Protein AF-A0A3E4TNH3-F1 (afdb_monomer_lite)

Structure (mmCIF, N/CA/C/O backbone):
data_AF-A0A3E4TNH3-F1
#
_entry.id   AF-A0A3E4TNH3-F1
#
loop_
_atom_site.group_PDB
_atom_site.id
_atom_site.type_symbol
_atom_site.label_atom_id
_atom_site.label_alt_id
_atom_site.label_comp_id
_atom_site.label_asym_id
_atom_site.label_entity_id
_atom_site.label_seq_id
_atom_site.pdbx_PDB_ins_code
_atom_site.Cartn_x
_atom_site.Cartn_y
_atom_site.Cartn_z
_atom_site.occupancy
_atom_site.B_iso_or_equiv
_atom_site.auth_seq_id
_atom_site.auth_comp_id
_atom_site.auth_asym_id
_atom_site.auth_atom_id
_atom_site.pdbx_PDB_model_num
ATOM 1 N N . MET A 1 1 ? -1.317 -8.322 -7.305 1.00 93.12 1 MET A N 1
ATOM 2 C CA . MET A 1 1 ? -1.308 -7.417 -8.473 1.00 93.12 1 MET A CA 1
ATOM 3 C C . MET A 1 1 ? -0.970 -8.159 -9.755 1.00 93.12 1 MET A C 1
ATOM 5 O O . MET A 1 1 ? -1.892 -8.467 -10.490 1.00 93.12 1 MET A O 1
ATOM 9 N N . PHE A 1 2 ? 0.299 -8.495 -10.017 1.00 96.00 2 PHE A N 1
ATOM 10 C CA . PHE A 1 2 ? 0.714 -9.075 -11.306 1.00 96.00 2 PHE A CA 1
ATOM 11 C C . PHE A 1 2 ? 0.031 -10.403 -11.656 1.00 96.00 2 PHE A C 1
ATOM 13 O O . PHE A 1 2 ? -0.391 -10.582 -12.788 1.00 96.00 2 PHE A O 1
ATOM 20 N N . ASP A 1 3 ? -0.136 -11.308 -10.687 1.00 95.00 3 ASP A N 1
ATOM 21 C CA . ASP A 1 3 ? -0.789 -12.609 -10.904 1.00 95.00 3 ASP A CA 1
ATOM 22 C C . ASP A 1 3 ? -2.172 -12.492 -11.578 1.00 95.00 3 ASP A C 1
ATOM 24 O O . ASP A 1 3 ? -2.514 -13.299 -12.437 1.00 95.00 3 ASP A O 1
ATOM 28 N N . ALA A 1 4 ? -2.939 -11.446 -11.247 1.00 96.44 4 ALA A N 1
ATOM 29 C CA . ALA A 1 4 ? -4.262 -11.196 -11.819 1.00 96.44 4 ALA A CA 1
ATOM 30 C C . ALA A 1 4 ? -4.231 -10.822 -13.313 1.00 96.44 4 ALA A C 1
ATOM 32 O O . ALA A 1 4 ? -5.258 -10.894 -13.977 1.00 96.44 4 ALA A O 1
ATOM 33 N N . VAL A 1 5 ? -3.071 -10.401 -13.820 1.00 97.06 5 VAL A N 1
ATOM 34 C CA . VAL A 1 5 ? -2.875 -9.861 -15.173 1.00 97.06 5 VAL A CA 1
ATOM 35 C C . VAL A 1 5 ? -1.682 -10.505 -15.882 1.00 97.06 5 VAL A C 1
ATOM 37 O O . VAL A 1 5 ? -1.156 -9.954 -16.844 1.00 97.06 5 VAL A O 1
ATOM 40 N N . LYS A 1 6 ? -1.240 -11.681 -15.422 1.00 96.06 6 LYS A N 1
ATOM 41 C CA . LYS A 1 6 ? -0.053 -12.378 -15.943 1.00 96.06 6 LYS A CA 1
ATOM 42 C C . LYS A 1 6 ? -0.129 -12.664 -17.448 1.00 96.06 6 LYS A C 1
ATOM 44 O O . LYS A 1 6 ? 0.893 -12.623 -18.132 1.00 96.06 6 LYS A O 1
ATOM 49 N N . ASP A 1 7 ? -1.338 -12.873 -17.970 1.00 97.06 7 ASP A N 1
ATOM 50 C CA . ASP A 1 7 ? -1.583 -13.122 -19.396 1.00 97.06 7 ASP A CA 1
ATOM 51 C C . ASP A 1 7 ? -1.337 -11.864 -20.253 1.00 97.06 7 ASP A C 1
ATOM 53 O O . ASP A 1 7 ? -1.090 -11.959 -21.451 1.00 97.06 7 ASP A O 1
ATOM 57 N N . HIS A 1 8 ? -1.284 -10.688 -19.619 1.00 97.44 8 HIS A N 1
ATOM 58 C CA . HIS A 1 8 ? -0.916 -9.410 -20.226 1.00 97.44 8 HIS A CA 1
ATOM 59 C C . HIS A 1 8 ? 0.543 -9.013 -19.935 1.00 97.44 8 HIS A C 1
ATOM 61 O O . HIS A 1 8 ? 0.904 -7.841 -20.049 1.00 97.44 8 HIS A O 1
ATOM 67 N N . SER A 1 9 ? 1.405 -9.967 -19.562 1.00 97.25 9 SER A N 1
ATOM 68 C CA . SER A 1 9 ? 2.805 -9.721 -19.168 1.00 97.25 9 SER A CA 1
ATOM 69 C C . SER A 1 9 ? 3.583 -8.828 -20.139 1.00 97.25 9 SER A C 1
ATOM 71 O O . SER A 1 9 ? 4.299 -7.937 -19.692 1.00 97.25 9 SER A O 1
ATOM 73 N N . ARG A 1 10 ? 3.401 -8.998 -21.457 1.00 97.81 10 ARG A N 1
ATOM 74 C CA . ARG A 1 10 ? 4.037 -8.142 -22.473 1.00 97.81 10 ARG A CA 1
ATOM 75 C C . ARG A 1 10 ? 3.631 -6.675 -22.327 1.00 97.81 10 ARG A C 1
ATOM 77 O O . ARG A 1 10 ? 4.505 -5.817 -22.313 1.00 97.81 10 ARG A O 1
ATOM 84 N N . HIS A 1 11 ? 2.340 -6.400 -22.170 1.00 98.38 11 HIS A N 1
ATOM 85 C CA . HIS A 1 11 ? 1.862 -5.029 -22.034 1.00 98.38 11 HIS A CA 1
ATOM 86 C C . HIS A 1 11 ? 2.260 -4.425 -20.683 1.00 98.38 11 HIS A C 1
ATOM 88 O O . HIS A 1 11 ? 2.688 -3.278 -20.609 1.00 98.38 11 HIS A O 1
ATOM 94 N N . VAL A 1 12 ? 2.224 -5.223 -19.607 1.00 98.38 12 VAL A N 1
ATOM 95 C CA . VAL A 1 12 ? 2.781 -4.798 -18.314 1.00 98.38 12 VAL A CA 1
ATOM 96 C C . VAL A 1 12 ? 4.252 -4.415 -18.472 1.00 98.38 12 VAL A C 1
ATOM 98 O O . VAL A 1 12 ? 4.654 -3.366 -17.983 1.00 98.38 12 VAL A O 1
ATOM 101 N N . ARG A 1 13 ? 5.051 -5.209 -19.192 1.00 97.94 13 ARG A N 1
ATOM 102 C CA . ARG A 1 13 ? 6.454 -4.879 -19.451 1.00 97.94 13 ARG A CA 1
ATOM 103 C C . ARG A 1 13 ? 6.589 -3.542 -20.168 1.00 97.94 13 ARG A C 1
ATOM 105 O O . ARG A 1 13 ? 7.362 -2.715 -19.705 1.00 97.94 13 ARG A O 1
ATOM 112 N N . GLU A 1 14 ? 5.838 -3.323 -21.245 1.00 98.31 14 GLU A N 1
ATOM 113 C CA . GLU A 1 14 ? 5.861 -2.073 -22.021 1.00 98.31 14 GLU A CA 1
ATOM 114 C C . GLU A 1 14 ? 5.612 -0.840 -21.143 1.00 98.31 14 GLU A C 1
ATOM 116 O O . GLU A 1 14 ? 6.346 0.138 -21.257 1.00 98.31 14 GLU A O 1
ATOM 121 N N . ILE A 1 15 ? 4.652 -0.915 -20.212 1.00 98.56 15 ILE A N 1
ATOM 122 C CA . ILE A 1 15 ? 4.335 0.180 -19.279 1.00 98.56 15 ILE A CA 1
ATOM 123 C C . ILE A 1 15 ? 5.537 0.562 -18.401 1.00 98.56 15 ILE A C 1
ATOM 125 O O . ILE A 1 15 ? 5.713 1.735 -18.080 1.00 98.56 15 ILE A O 1
ATOM 129 N N . PHE A 1 16 ? 6.348 -0.414 -17.984 1.00 98.44 16 PHE A N 1
ATOM 130 C CA . PHE A 1 16 ? 7.474 -0.191 -17.071 1.00 98.44 16 PHE A CA 1
ATOM 131 C C . PHE A 1 16 ? 8.837 -0.098 -17.768 1.00 98.44 16 PHE A C 1
ATOM 133 O O . PHE A 1 16 ? 9.798 0.333 -17.129 1.00 98.44 16 PHE A O 1
ATOM 140 N N . GLU A 1 17 ? 8.955 -0.512 -19.034 1.00 97.19 17 GLU A N 1
ATOM 141 C CA . GLU A 1 17 ? 10.246 -0.712 -19.703 1.00 97.19 17 GLU A CA 1
ATOM 142 C C . GLU A 1 17 ? 11.059 0.583 -19.730 1.00 97.19 17 GLU A C 1
ATOM 144 O O . GLU A 1 17 ? 12.187 0.580 -19.251 1.00 97.19 17 GLU A O 1
ATOM 149 N N . GLU A 1 18 ? 10.473 1.695 -20.185 1.00 95.56 18 GLU A N 1
ATOM 150 C CA . GLU A 1 18 ? 11.159 2.993 -20.275 1.00 95.56 18 GLU A CA 1
ATOM 151 C C . GLU A 1 18 ? 11.735 3.439 -18.921 1.00 95.56 18 GLU A C 1
ATOM 153 O O . GLU A 1 18 ? 12.898 3.844 -18.819 1.00 95.56 18 GLU A O 1
ATOM 158 N N . ALA A 1 19 ? 10.939 3.329 -17.854 1.00 96.00 19 ALA A N 1
ATOM 159 C CA . ALA A 1 19 ? 11.357 3.747 -16.524 1.00 96.00 19 ALA A CA 1
ATOM 160 C C . ALA A 1 19 ? 12.431 2.808 -15.955 1.00 96.00 19 ALA A C 1
ATOM 162 O O . ALA A 1 19 ? 13.489 3.268 -15.520 1.00 96.00 19 ALA A O 1
ATOM 163 N N . CYS A 1 20 ? 12.179 1.498 -15.972 1.00 97.00 20 CYS A N 1
ATOM 164 C CA . CYS A 1 20 ? 13.001 0.506 -15.284 1.00 97.00 20 CYS A CA 1
ATOM 165 C C . CYS A 1 20 ? 14.276 0.123 -16.043 1.00 97.00 20 CYS A C 1
ATOM 167 O O . CYS A 1 20 ? 15.306 -0.072 -15.402 1.00 97.00 20 CYS A O 1
ATOM 169 N N . SER A 1 21 ? 14.252 0.032 -17.378 1.00 95.81 21 SER A N 1
ATOM 170 C CA . SER A 1 21 ? 15.448 -0.317 -18.161 1.00 95.81 21 SER A CA 1
ATOM 171 C C . SER A 1 21 ? 16.484 0.807 -18.180 1.00 95.81 21 SER A C 1
ATOM 173 O O . SER A 1 21 ? 17.654 0.565 -18.467 1.00 95.81 21 SER A O 1
ATOM 175 N N . SER A 1 22 ? 16.057 2.038 -17.887 1.00 94.62 22 SER A N 1
ATOM 176 C CA . SER A 1 22 ? 16.940 3.201 -17.810 1.00 94.62 22 SER A CA 1
ATOM 177 C C . SER A 1 22 ? 17.725 3.299 -16.495 1.00 94.62 22 SER A C 1
ATOM 179 O O . SER A 1 22 ? 18.597 4.160 -16.402 1.00 94.62 22 SER A O 1
ATOM 181 N N . ILE A 1 23 ? 17.430 2.441 -15.508 1.00 96.25 23 ILE A N 1
ATOM 182 C CA . ILE A 1 23 ? 18.157 2.344 -14.235 1.00 96.25 23 ILE A CA 1
ATOM 183 C C . ILE A 1 23 ? 19.263 1.295 -14.378 1.00 96.25 23 ILE A C 1
ATOM 185 O O . ILE A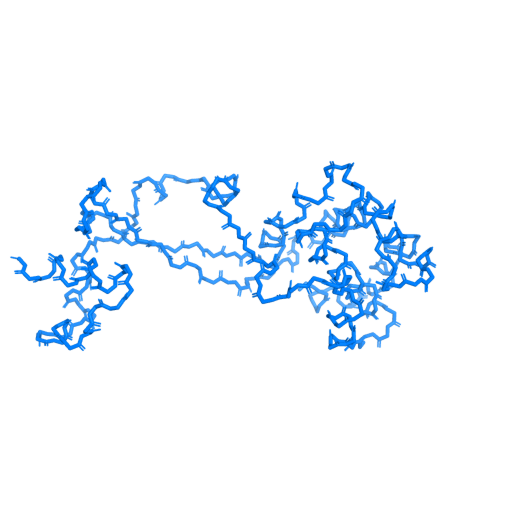 1 23 ? 18.982 0.106 -14.541 1.00 96.25 23 ILE A O 1
ATOM 189 N N . GLN A 1 24 ? 20.517 1.732 -14.294 1.00 93.81 24 GLN A N 1
ATOM 190 C CA . GLN A 1 24 ? 21.697 0.872 -14.348 1.00 93.81 24 GLN A CA 1
ATOM 191 C C . GLN A 1 24 ? 21.964 0.209 -12.994 1.00 93.81 24 GLN A C 1
ATOM 193 O O . GLN A 1 24 ? 22.201 -0.999 -12.937 1.00 93.81 24 GLN A O 1
ATOM 198 N N . MET A 1 25 ? 21.905 0.978 -11.901 1.00 94.44 25 MET A N 1
ATOM 199 C CA . MET A 1 25 ? 22.229 0.512 -10.552 1.00 94.44 25 MET A CA 1
ATOM 200 C C . MET A 1 25 ? 21.074 0.780 -9.586 1.00 94.44 25 MET A C 1
ATOM 202 O O . MET A 1 25 ? 20.865 1.884 -9.091 1.00 94.44 25 MET A O 1
ATOM 206 N N . TRP A 1 26 ? 20.316 -0.268 -9.265 1.00 95.12 26 TRP A N 1
ATOM 207 C CA . TRP A 1 26 ? 19.170 -0.169 -8.353 1.00 95.12 26 TRP A CA 1
ATOM 208 C C . TRP A 1 26 ? 19.546 0.093 -6.885 1.00 95.12 26 TRP A C 1
ATOM 210 O O . TRP A 1 26 ? 18.663 0.383 -6.081 1.00 95.12 26 TRP A O 1
ATOM 220 N N . ASP A 1 27 ? 20.822 -0.018 -6.522 1.00 94.62 27 ASP A N 1
ATOM 221 C CA . ASP A 1 27 ? 21.376 0.337 -5.211 1.00 94.62 27 ASP A CA 1
ATOM 222 C C . ASP A 1 27 ? 21.948 1.769 -5.155 1.00 94.62 27 ASP A C 1
ATOM 224 O O . ASP A 1 27 ? 22.353 2.232 -4.086 1.00 94.62 27 ASP A O 1
ATOM 228 N N . ASN A 1 28 ? 21.908 2.513 -6.266 1.00 94.88 28 ASN A N 1
ATOM 229 C CA . ASN A 1 28 ? 22.294 3.918 -6.323 1.00 94.88 28 ASN A CA 1
ATOM 230 C C . ASN A 1 28 ? 21.118 4.835 -5.925 1.00 94.88 28 ASN A C 1
ATOM 232 O O . ASN A 1 28 ? 20.165 5.018 -6.682 1.00 94.88 28 ASN A O 1
ATOM 236 N N . ASP A 1 29 ? 21.203 5.434 -4.728 1.00 94.12 29 ASP A N 1
ATOM 237 C CA . ASP A 1 29 ? 20.178 6.333 -4.156 1.00 94.12 29 ASP A CA 1
ATOM 238 C C . ASP A 1 29 ? 19.858 7.501 -5.102 1.00 94.12 29 ASP A C 1
ATOM 240 O O . ASP A 1 29 ? 18.693 7.771 -5.397 1.00 94.12 29 ASP A O 1
ATOM 244 N N . TYR A 1 30 ? 20.892 8.150 -5.644 1.00 93.25 30 TYR A N 1
ATOM 245 C CA . TYR A 1 30 ? 20.739 9.301 -6.530 1.00 93.25 30 TYR A CA 1
ATOM 246 C C . TYR A 1 30 ? 20.019 8.917 -7.825 1.00 93.25 30 TYR A C 1
ATOM 248 O O . TYR A 1 30 ? 19.046 9.570 -8.206 1.00 93.25 30 TYR A O 1
ATOM 256 N N . GLU A 1 31 ? 20.457 7.838 -8.479 1.00 94.56 31 GLU A N 1
ATOM 257 C CA . GLU A 1 31 ? 19.870 7.376 -9.740 1.00 94.56 31 GLU A CA 1
ATOM 258 C C . GLU A 1 31 ? 18.387 7.028 -9.571 1.00 94.56 31 GLU A C 1
ATOM 260 O O . GLU A 1 31 ? 17.537 7.548 -10.297 1.00 94.56 31 GLU A O 1
ATOM 265 N N . VAL A 1 32 ? 18.058 6.202 -8.572 1.00 95.12 32 VAL A N 1
ATOM 266 C CA . VAL A 1 32 ? 16.673 5.778 -8.328 1.00 95.12 32 VAL A CA 1
ATOM 267 C C . VAL A 1 32 ? 15.801 6.965 -7.912 1.00 95.12 32 VAL A C 1
ATOM 269 O O . VAL A 1 32 ? 14.670 7.078 -8.388 1.00 95.12 32 VAL A O 1
ATOM 272 N N . THR A 1 33 ? 16.327 7.896 -7.106 1.00 94.81 33 THR A N 1
ATOM 273 C CA . THR A 1 33 ? 15.627 9.136 -6.725 1.00 94.81 33 THR A CA 1
ATOM 274 C C . THR A 1 33 ? 15.206 9.951 -7.947 1.00 94.81 33 THR A C 1
ATOM 276 O O . THR A 1 33 ? 14.033 10.306 -8.064 1.00 94.81 33 THR A O 1
ATOM 279 N N . HIS A 1 34 ? 16.106 10.175 -8.907 1.00 93.12 34 HIS A N 1
ATOM 280 C CA . HIS A 1 34 ? 15.809 10.967 -10.109 1.00 93.12 34 HIS A CA 1
ATOM 281 C C . HIS A 1 34 ? 14.855 10.257 -11.082 1.00 93.12 34 HIS A C 1
ATOM 283 O O . HIS A 1 34 ? 14.244 10.896 -11.938 1.00 93.12 34 HIS A O 1
ATOM 289 N N . LYS A 1 35 ? 14.683 8.939 -10.943 1.00 95.12 35 LYS A N 1
ATOM 290 C CA . LYS A 1 35 ? 13.752 8.134 -11.747 1.00 95.12 35 LYS A CA 1
ATOM 291 C C . LYS A 1 35 ? 12.375 7.976 -11.108 1.00 95.12 35 LYS A C 1
ATOM 293 O O . LYS A 1 35 ? 11.455 7.499 -11.772 1.00 95.12 35 LYS A O 1
ATOM 298 N N . MET A 1 36 ? 12.190 8.423 -9.865 1.00 95.69 36 MET A N 1
ATOM 299 C CA . MET A 1 36 ? 10.918 8.305 -9.148 1.00 95.69 36 MET A CA 1
ATOM 300 C C . MET A 1 36 ? 9.701 8.850 -9.899 1.00 95.69 36 MET A C 1
AT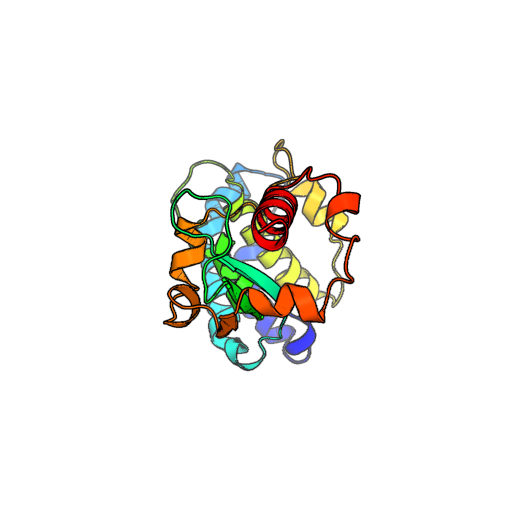OM 302 O O . MET A 1 36 ? 8.691 8.145 -9.909 1.00 95.69 36 MET A O 1
ATOM 306 N N . PRO A 1 37 ? 9.750 10.020 -10.570 1.00 94.88 37 PRO A N 1
ATOM 307 C CA . PRO A 1 37 ? 8.601 10.497 -11.338 1.00 94.88 37 PRO A CA 1
ATOM 308 C C . PRO A 1 37 ? 8.162 9.504 -12.427 1.00 94.88 37 PRO A C 1
ATOM 310 O O . PRO A 1 37 ? 6.972 9.221 -12.561 1.00 94.88 37 PRO A O 1
ATOM 313 N N . LEU A 1 38 ? 9.115 8.904 -13.153 1.00 95.81 38 LEU A N 1
ATOM 314 C CA . LEU A 1 38 ? 8.829 7.901 -14.187 1.00 95.81 38 LEU A CA 1
ATOM 315 C C . LEU A 1 38 ? 8.288 6.601 -13.580 1.00 95.81 38 LEU A C 1
ATOM 317 O O . LEU A 1 38 ? 7.319 6.043 -14.094 1.00 95.81 38 LEU A O 1
ATOM 321 N N . LEU A 1 39 ? 8.859 6.142 -12.461 1.00 97.50 39 LEU A N 1
ATOM 322 C CA . LEU A 1 39 ? 8.383 4.948 -11.752 1.00 97.50 39 LEU A CA 1
ATOM 323 C C . LEU A 1 39 ? 6.947 5.137 -11.237 1.00 97.50 39 LEU A C 1
ATOM 325 O O . LEU A 1 39 ? 6.095 4.275 -11.455 1.00 97.50 39 LEU A O 1
ATOM 329 N N . CYS A 1 40 ? 6.649 6.281 -10.614 1.00 97.06 40 CYS A N 1
ATOM 330 C CA . CYS A 1 40 ? 5.301 6.642 -10.171 1.00 97.06 40 CYS A CA 1
ATOM 331 C C . CYS A 1 40 ? 4.316 6.682 -11.345 1.00 97.06 40 CYS A C 1
ATOM 333 O O . CYS A 1 40 ? 3.226 6.118 -11.249 1.00 97.06 40 CYS A O 1
ATOM 335 N N . ASN A 1 41 ? 4.698 7.306 -12.462 1.00 97.19 41 ASN A N 1
ATOM 336 C CA . ASN A 1 41 ? 3.862 7.375 -13.660 1.00 97.19 41 ASN A CA 1
ATOM 337 C C . ASN A 1 41 ? 3.594 5.993 -14.262 1.00 97.19 41 ASN A C 1
ATOM 339 O O . ASN A 1 41 ? 2.453 5.708 -14.620 1.00 97.19 41 ASN A O 1
ATOM 343 N N . SER A 1 42 ? 4.600 5.116 -14.285 1.00 98.25 42 SER A N 1
ATOM 344 C CA . SER A 1 42 ? 4.456 3.733 -14.758 1.00 98.25 42 SER A CA 1
ATOM 345 C C . SER A 1 42 ? 3.472 2.951 -13.884 1.00 98.25 42 SER A C 1
ATOM 347 O O . SER A 1 42 ? 2.558 2.305 -14.393 1.00 98.25 42 SER A O 1
ATOM 349 N N . ILE A 1 43 ? 3.574 3.076 -12.552 1.00 98.25 43 ILE A N 1
ATOM 350 C CA . ILE A 1 43 ? 2.614 2.446 -11.632 1.00 98.25 43 ILE A CA 1
ATOM 351 C C . ILE A 1 43 ? 1.210 3.039 -11.812 1.00 98.25 43 ILE A C 1
ATOM 353 O O . ILE A 1 43 ? 0.236 2.291 -11.816 1.00 98.25 43 ILE A O 1
ATOM 357 N N . ASN A 1 44 ? 1.080 4.358 -11.984 1.00 98.06 44 ASN A N 1
ATOM 358 C CA . ASN A 1 44 ? -0.211 5.006 -12.225 1.00 98.06 44 ASN A CA 1
ATOM 359 C C . ASN A 1 44 ? -0.863 4.507 -13.522 1.00 98.06 44 ASN A C 1
ATOM 361 O O . ASN A 1 44 ? -2.065 4.246 -13.529 1.00 98.06 44 ASN A O 1
ATOM 365 N N . ALA A 1 45 ? -0.085 4.362 -14.597 1.00 98.44 45 ALA A N 1
ATOM 366 C CA . ALA A 1 45 ? -0.550 3.821 -15.870 1.00 98.44 45 ALA A CA 1
ATOM 367 C C . ALA A 1 45 ? -0.989 2.359 -15.717 1.00 98.44 45 ALA A C 1
ATOM 369 O O . ALA A 1 45 ? -2.123 2.031 -16.050 1.00 98.44 45 ALA A O 1
ATOM 370 N N . PHE A 1 46 ? -0.153 1.518 -15.098 1.00 98.62 46 PHE A N 1
ATOM 371 C CA . PHE A 1 46 ? -0.486 0.127 -14.787 1.00 98.62 46 PHE A CA 1
ATOM 372 C C . PHE A 1 46 ? -1.777 0.010 -13.965 1.00 98.62 46 PHE A C 1
ATOM 374 O O . PHE A 1 46 ? -2.669 -0.765 -14.303 1.00 98.62 46 PHE A O 1
ATOM 381 N N . GLN A 1 47 ? -1.908 0.797 -12.894 1.00 97.94 47 GLN A N 1
ATOM 382 C CA . GLN A 1 47 ? -3.094 0.753 -12.045 1.00 97.94 47 GLN A CA 1
ATOM 383 C C . GLN A 1 47 ? -4.340 1.246 -12.771 1.00 97.94 47 GLN A C 1
ATOM 385 O O . GLN A 1 47 ? -5.401 0.669 -12.570 1.00 97.94 47 GLN A O 1
ATOM 390 N N . ARG A 1 48 ? -4.228 2.279 -13.612 1.00 98.06 48 ARG A N 1
ATOM 391 C CA . ARG A 1 48 ? -5.347 2.790 -14.413 1.00 98.06 48 ARG A CA 1
ATOM 392 C C . ARG A 1 48 ? -5.810 1.780 -15.458 1.00 98.06 48 ARG A C 1
ATOM 394 O O . ARG A 1 48 ? -7.011 1.659 -15.654 1.00 98.06 48 ARG A O 1
ATOM 401 N N . GLU A 1 49 ? -4.882 1.065 -16.082 1.00 98.31 49 GLU A N 1
ATOM 402 C CA . GLU A 1 49 ? -5.192 0.044 -17.085 1.00 98.31 49 GLU A CA 1
ATOM 403 C C . GLU A 1 49 ? -5.899 -1.161 -16.449 1.00 98.31 49 GLU A C 1
ATOM 405 O O . GLU A 1 49 ? -6.929 -1.630 -16.923 1.00 98.31 49 GLU A O 1
ATOM 410 N N . TYR A 1 50 ? -5.393 -1.629 -15.305 1.00 98.06 50 TYR A N 1
ATOM 411 C CA . TYR A 1 50 ? -5.805 -2.909 -14.731 1.00 98.06 50 TYR A CA 1
ATOM 412 C C . TYR A 1 50 ? -6.624 -2.808 -13.437 1.00 98.06 50 TYR A C 1
ATOM 414 O O . TYR A 1 50 ? -6.789 -3.815 -12.749 1.00 98.06 50 TYR A O 1
ATOM 422 N N . TYR A 1 51 ? -7.178 -1.643 -13.076 1.00 96.44 51 TYR A N 1
ATOM 423 C CA . TYR A 1 51 ? -7.873 -1.463 -11.784 1.00 96.44 51 TYR A CA 1
ATOM 424 C C . TYR A 1 51 ? -9.033 -2.444 -11.554 1.00 96.44 51 TYR A C 1
ATOM 426 O O . TYR A 1 51 ? -9.338 -2.774 -10.409 1.00 96.44 51 TYR A O 1
ATOM 434 N N . GLN A 1 52 ? -9.676 -2.935 -12.617 1.00 97.50 52 GLN A N 1
ATOM 435 C CA . GLN A 1 52 ? -10.754 -3.927 -12.517 1.00 97.50 52 GLN A CA 1
ATOM 436 C C . GLN A 1 52 ? -10.259 -5.326 -12.105 1.00 97.50 52 GLN A C 1
ATOM 438 O O . GLN A 1 52 ? -11.058 -6.158 -11.692 1.00 97.50 52 GLN A O 1
ATOM 443 N N . HIS A 1 53 ? -8.947 -5.568 -12.152 1.00 97.69 53 HIS A N 1
ATOM 444 C CA . HIS A 1 53 ? -8.297 -6.821 -11.757 1.00 97.69 53 HIS A CA 1
ATOM 445 C C . HIS A 1 53 ? -7.726 -6.776 -10.331 1.00 97.69 53 HIS A C 1
ATOM 447 O O . HIS A 1 53 ? -7.024 -7.701 -9.913 1.00 97.69 53 HIS A O 1
ATOM 453 N N . GLN A 1 54 ? -7.981 -5.697 -9.583 1.00 96.44 54 GLN A N 1
ATOM 454 C CA . GLN A 1 54 ? -7.551 -5.585 -8.191 1.00 96.44 54 GLN A CA 1
ATOM 455 C C . GLN A 1 54 ? -8.135 -6.728 -7.345 1.00 96.44 54 GLN A C 1
ATOM 457 O O . GLN A 1 54 ? -9.282 -7.138 -7.531 1.00 96.44 54 GLN A O 1
ATOM 462 N N . LYS A 1 55 ? -7.353 -7.235 -6.391 1.00 96.94 55 LYS A N 1
ATOM 463 C CA . LYS A 1 55 ? -7.757 -8.338 -5.505 1.00 96.94 55 LYS A CA 1
ATOM 464 C C . LYS A 1 55 ? -7.736 -7.871 -4.046 1.00 96.94 55 LYS A C 1
ATOM 466 O O . LYS A 1 55 ? -6.871 -7.064 -3.697 1.00 96.94 55 LYS A O 1
ATOM 471 N N . PRO A 1 56 ? -8.635 -8.361 -3.173 1.00 96.94 56 PRO A N 1
ATOM 472 C CA . PRO A 1 56 ? -8.521 -8.136 -1.732 1.00 96.94 56 PRO A CA 1
ATOM 473 C C . PRO A 1 56 ? -7.144 -8.578 -1.217 1.00 96.94 56 PRO A C 1
ATOM 475 O O . PRO A 1 56 ? -6.665 -9.651 -1.581 1.00 96.94 56 PRO A O 1
ATOM 478 N N . LEU A 1 57 ? -6.508 -7.750 -0.386 1.00 96.62 57 LEU A N 1
ATOM 479 C CA . LEU A 1 57 ? -5.164 -7.990 0.149 1.00 96.62 57 LEU A CA 1
ATOM 480 C C . LEU A 1 57 ? -5.142 -8.012 1.677 1.00 96.62 57 LEU A C 1
ATOM 482 O O . LEU A 1 57 ? -4.547 -8.907 2.270 1.00 96.62 57 LEU A O 1
ATOM 486 N N . LEU A 1 58 ? -5.748 -7.007 2.311 1.00 95.69 58 LEU A N 1
ATOM 487 C CA . LEU A 1 58 ? -5.665 -6.817 3.755 1.00 95.69 58 LEU A CA 1
ATOM 488 C C . LEU A 1 58 ? -7.033 -6.478 4.333 1.00 95.69 58 LEU A C 1
ATOM 490 O O . LEU A 1 58 ? -7.692 -5.537 3.897 1.00 95.69 58 LEU A O 1
ATOM 494 N N . MET A 1 59 ? -7.404 -7.198 5.384 1.00 96.94 59 MET A N 1
ATOM 495 C CA . MET A 1 59 ? -8.496 -6.824 6.270 1.00 96.94 59 MET A CA 1
ATOM 496 C C . MET A 1 59 ? -7.922 -6.080 7.474 1.00 96.94 59 MET A C 1
ATOM 498 O O . MET A 1 59 ? -7.172 -6.646 8.265 1.00 96.94 59 MET A O 1
ATOM 502 N N . GLN A 1 60 ? -8.250 -4.799 7.596 1.00 94.81 60 GLN A N 1
ATOM 503 C CA . GLN A 1 60 ? -7.807 -3.948 8.690 1.00 94.81 60 GLN A CA 1
ATOM 504 C C . GLN A 1 60 ? -8.975 -3.678 9.632 1.00 94.81 60 GLN A C 1
ATOM 506 O O . GLN A 1 60 ? -9.893 -2.930 9.301 1.00 94.81 60 GLN A O 1
ATOM 511 N N . THR A 1 61 ? -8.927 -4.260 10.824 1.00 93.94 61 THR A N 1
ATOM 512 C CA . THR A 1 61 ? -9.900 -3.988 11.884 1.00 93.94 61 THR A CA 1
ATOM 513 C C . THR A 1 61 ? -9.692 -2.593 12.462 1.00 93.94 61 THR A C 1
ATOM 515 O O . THR A 1 61 ? -8.553 -2.179 12.700 1.00 93.94 61 THR A O 1
ATOM 518 N N . ILE A 1 62 ? -10.785 -1.891 12.743 1.00 93.62 62 ILE A N 1
ATOM 519 C CA . ILE A 1 62 ? -10.771 -0.609 13.443 1.00 93.62 62 ILE A CA 1
ATOM 520 C C . ILE A 1 62 ? -11.621 -0.696 14.708 1.00 93.62 62 ILE A C 1
ATOM 522 O O . ILE A 1 62 ? -12.649 -1.373 14.736 1.00 93.62 62 ILE A O 1
ATOM 526 N N . TRP A 1 63 ? -11.189 0.011 15.750 1.00 94.00 63 TRP A N 1
ATOM 527 C CA . TRP A 1 63 ? -11.970 0.202 16.965 1.00 94.00 63 TRP A CA 1
ATOM 528 C C . TRP A 1 63 ? -12.026 1.685 17.330 1.00 94.00 63 TRP A C 1
ATOM 530 O O . TRP A 1 63 ? -11.087 2.445 17.070 1.00 94.00 63 TRP A O 1
ATOM 540 N N . LYS A 1 64 ? -13.135 2.099 17.941 1.00 94.06 64 LYS A N 1
ATOM 541 C CA . LYS A 1 64 ? -13.384 3.476 18.363 1.00 94.06 64 LYS A CA 1
ATOM 542 C C . LYS A 1 64 ? -13.577 3.558 19.871 1.00 94.06 64 LYS A C 1
ATOM 544 O O . LYS A 1 64 ? -14.336 2.789 20.457 1.00 94.06 64 LYS A O 1
ATOM 549 N N . THR A 1 65 ? -12.932 4.546 20.481 1.00 94.56 65 THR A N 1
ATOM 550 C CA . THR A 1 65 ? -13.088 4.874 21.898 1.00 94.56 65 THR A CA 1
ATOM 551 C C . THR A 1 65 ? -13.946 6.123 22.114 1.00 94.56 65 THR A C 1
ATOM 553 O O . THR A 1 65 ? -14.217 6.901 21.191 1.00 94.56 65 THR A O 1
ATOM 556 N N . GLN A 1 66 ? -14.383 6.333 23.355 1.00 92.12 66 GLN A N 1
ATOM 557 C CA . GLN A 1 66 ? -15.121 7.522 23.781 1.00 92.12 66 GLN A CA 1
ATOM 558 C C . GLN A 1 66 ? -14.178 8.728 23.947 1.00 92.12 66 GLN A C 1
ATOM 560 O O . GLN A 1 66 ? -13.726 9.065 25.042 1.00 92.12 66 GLN A O 1
ATOM 565 N N . GLY A 1 67 ? -13.853 9.393 22.838 1.00 88.81 67 GLY A N 1
ATOM 566 C CA . GLY A 1 67 ? -12.941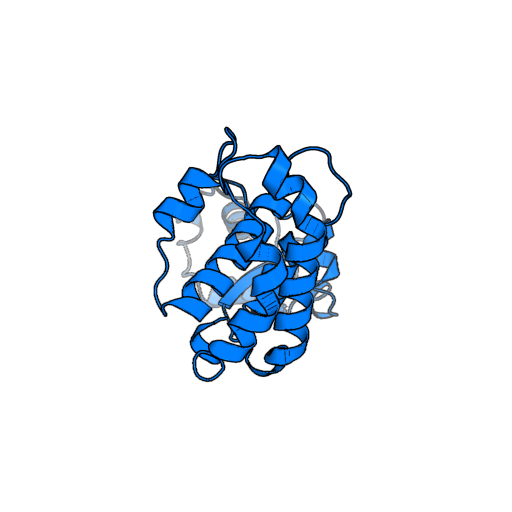 10.538 22.846 1.00 88.81 67 GLY A CA 1
ATOM 567 C C . GLY A 1 67 ? -11.550 10.138 23.347 1.00 88.81 67 GLY A C 1
ATOM 568 O O . GLY A 1 67 ? -10.901 9.283 22.752 1.00 88.81 67 GLY A O 1
ATOM 569 N N . LYS A 1 68 ? -11.088 10.757 24.441 1.00 88.19 68 LYS A N 1
ATOM 570 C CA . LYS A 1 68 ? -9.802 10.423 25.087 1.00 88.19 68 LYS A CA 1
ATOM 571 C C . LYS A 1 68 ? -9.908 9.294 26.124 1.00 88.19 68 LYS A C 1
ATOM 573 O O . LYS A 1 68 ? -8.879 8.864 26.636 1.00 88.19 68 LYS A O 1
ATOM 578 N N . SER A 1 69 ? -11.120 8.841 26.452 1.00 90.00 69 SER A N 1
ATOM 579 C CA . SER A 1 69 ? -11.334 7.713 27.363 1.00 90.00 69 SER A CA 1
ATOM 580 C C . SER A 1 69 ? -10.808 6.419 26.734 1.00 90.00 69 SER A C 1
ATOM 582 O O . SER A 1 69 ? -10.952 6.249 25.521 1.00 90.00 69 SER A O 1
ATOM 584 N N . PRO A 1 70 ? -10.245 5.483 27.519 1.00 89.06 70 PRO A N 1
ATOM 585 C CA . PRO A 1 70 ? -9.876 4.166 27.014 1.00 89.06 70 PRO A CA 1
ATOM 586 C C . PRO A 1 70 ? -11.094 3.276 26.717 1.00 89.06 70 PRO A C 1
ATOM 588 O O . PRO A 1 70 ? -10.918 2.222 26.118 1.00 89.06 70 PRO A O 1
ATOM 591 N N . MET A 1 71 ? -12.308 3.674 27.112 1.00 91.75 71 MET A N 1
ATOM 592 C CA . MET A 1 71 ? -13.531 2.887 26.917 1.00 91.75 71 MET A CA 1
ATOM 593 C C . MET A 1 71 ? -13.981 2.857 25.453 1.00 91.75 71 MET A C 1
ATOM 595 O O . MET A 1 71 ? -13.924 3.880 24.763 1.00 91.75 71 MET A O 1
ATOM 599 N N . LEU A 1 72 ? -14.498 1.712 25.000 1.00 94.88 72 LEU A N 1
ATOM 600 C CA . LEU A 1 72 ? -15.121 1.576 23.681 1.00 94.88 72 LEU A CA 1
ATOM 601 C C . LEU A 1 72 ? -16.369 2.462 23.561 1.00 94.88 72 LEU A C 1
ATOM 603 O O . LEU A 1 72 ? -17.169 2.581 24.495 1.00 94.88 72 LEU A O 1
ATOM 607 N N . ALA A 1 73 ? -16.537 3.069 22.385 1.00 95.25 73 ALA A N 1
ATOM 608 C CA . ALA A 1 73 ? -17.766 3.765 22.012 1.00 95.25 73 ALA A CA 1
ATOM 609 C C . ALA A 1 73 ? -18.939 2.778 21.865 1.00 95.25 73 ALA A C 1
ATOM 611 O O . ALA A 1 73 ? -18.720 1.584 21.701 1.00 95.25 73 ALA A O 1
ATOM 612 N N . ASP A 1 74 ? -20.186 3.256 21.888 1.00 95.06 74 ASP A N 1
ATOM 613 C CA . ASP A 1 74 ? -21.351 2.359 21.779 1.00 95.06 74 ASP A CA 1
ATOM 614 C C . ASP A 1 74 ? -21.334 1.567 20.474 1.00 95.06 74 ASP A C 1
ATOM 616 O O . ASP A 1 74 ? -21.564 0.364 20.483 1.00 95.06 74 ASP A O 1
ATOM 620 N N . GLN A 1 75 ? -20.988 2.250 19.382 1.00 96.50 75 GLN A N 1
ATOM 621 C CA . GLN A 1 75 ? -20.629 1.679 18.090 1.00 96.50 75 GLN A CA 1
ATOM 622 C C . GLN A 1 75 ? -19.109 1.736 17.948 1.00 96.50 75 GLN A C 1
ATOM 624 O O . GLN A 1 75 ? -18.530 2.815 17.771 1.00 96.50 75 GLN A O 1
ATOM 629 N N . ALA A 1 76 ? -18.470 0.583 18.111 1.00 95.75 76 ALA A N 1
ATOM 630 C CA . ALA A 1 76 ? -17.047 0.485 18.389 1.00 95.75 76 ALA A CA 1
ATOM 631 C C . ALA A 1 76 ? -16.250 -0.114 17.243 1.00 95.75 76 ALA A C 1
ATOM 633 O O . ALA A 1 76 ? -15.166 0.396 16.974 1.00 95.75 76 ALA A O 1
ATOM 634 N N . PHE A 1 77 ? -16.742 -1.172 16.598 1.00 96.38 77 PHE A N 1
ATOM 635 C CA . PHE A 1 77 ? -15.912 -1.981 15.709 1.00 96.38 77 PHE A CA 1
ATOM 636 C C . PHE A 1 77 ? -16.356 -1.909 14.262 1.00 96.38 77 PHE A C 1
ATOM 638 O O . PHE A 1 77 ? -17.545 -1.902 13.940 1.00 96.38 77 PHE A O 1
ATOM 645 N N . ASP A 1 78 ? -15.364 -1.877 13.387 1.00 96.50 78 ASP A N 1
ATOM 646 C CA . ASP A 1 78 ? -15.565 -2.007 11.958 1.00 96.50 78 ASP A CA 1
ATOM 647 C C . ASP A 1 78 ? -14.329 -2.634 11.304 1.00 96.50 78 ASP A C 1
ATOM 649 O O . ASP A 1 78 ? -13.326 -2.943 11.957 1.00 96.50 78 ASP A O 1
ATOM 653 N N . ILE A 1 79 ? -14.391 -2.798 9.991 1.00 95.81 79 ILE A N 1
ATOM 654 C CA . ILE A 1 79 ? -13.323 -3.332 9.173 1.00 95.81 79 ILE A CA 1
ATOM 655 C C . ILE A 1 79 ? -13.195 -2.529 7.883 1.00 95.81 79 ILE A C 1
ATOM 657 O O . ILE A 1 79 ? -14.178 -2.132 7.259 1.00 95.81 79 ILE A O 1
ATOM 661 N N . VAL A 1 80 ? -11.956 -2.320 7.461 1.00 95.94 80 VAL A N 1
ATOM 662 C CA . VAL A 1 80 ? -11.621 -1.811 6.135 1.00 95.94 80 VAL A CA 1
ATOM 663 C C . VAL A 1 80 ? -10.980 -2.943 5.354 1.00 95.94 80 VAL A C 1
ATOM 665 O O . VAL A 1 80 ? -9.973 -3.506 5.783 1.00 95.94 80 VAL A O 1
ATOM 668 N N . VAL A 1 81 ? -11.558 -3.277 4.204 1.00 95.94 81 VAL A N 1
ATOM 669 C CA . VAL A 1 81 ? -10.979 -4.253 3.280 1.00 95.94 81 VAL A CA 1
ATOM 670 C C . VAL A 1 81 ? -10.230 -3.492 2.197 1.00 95.94 81 VAL A C 1
ATOM 672 O O . VAL A 1 81 ? -10.825 -2.773 1.399 1.00 95.94 81 VAL A O 1
ATOM 675 N N . TRP A 1 82 ? -8.912 -3.645 2.183 1.00 97.12 82 TRP A N 1
ATOM 676 C CA . TRP A 1 82 ? -8.039 -3.043 1.189 1.00 97.12 82 TRP A CA 1
ATOM 677 C C . TRP A 1 82 ? -7.829 -4.005 0.030 1.00 97.12 82 TRP A C 1
ATOM 679 O O . TRP A 1 82 ? -7.432 -5.155 0.242 1.00 97.12 82 TRP A O 1
ATOM 689 N N . SER A 1 83 ? -8.025 -3.524 -1.195 1.00 97.69 83 SER A N 1
ATOM 690 C CA . SER A 1 83 ? -7.450 -4.187 -2.361 1.00 97.69 83 SER A CA 1
ATOM 691 C C . SER A 1 83 ? -5.942 -3.958 -2.413 1.00 97.69 83 SER A C 1
ATOM 693 O O . SER A 1 83 ? -5.424 -3.004 -1.829 1.00 97.69 83 SER A O 1
ATOM 695 N N . ASP A 1 84 ? -5.226 -4.810 -3.136 1.00 96.94 84 ASP A N 1
ATOM 696 C CA . ASP A 1 84 ? -3.798 -4.642 -3.380 1.00 96.94 84 ASP A CA 1
ATOM 697 C C . ASP A 1 84 ? -3.471 -3.274 -4.005 1.00 96.94 84 ASP A C 1
ATOM 699 O O . ASP A 1 84 ? -2.526 -2.609 -3.573 1.00 96.94 84 ASP A O 1
ATOM 703 N N . TYR A 1 85 ? -4.293 -2.799 -4.945 1.00 97.12 85 TYR A N 1
ATOM 704 C CA . TYR A 1 85 ? -4.104 -1.503 -5.606 1.00 97.12 85 TYR A CA 1
ATOM 705 C C . TYR A 1 85 ? -4.338 -0.353 -4.620 1.00 97.12 85 TYR A C 1
ATOM 707 O O . TYR A 1 85 ? -3.453 0.490 -4.451 1.00 97.12 85 TYR A O 1
ATOM 715 N N . ALA A 1 86 ? -5.468 -0.349 -3.905 1.00 95.75 86 ALA A N 1
ATOM 716 C CA . ALA A 1 86 ? -5.777 0.685 -2.915 1.00 95.75 86 ALA A CA 1
ATOM 717 C C . ALA A 1 86 ? -4.725 0.736 -1.797 1.00 95.75 86 ALA A C 1
ATOM 719 O O . ALA A 1 86 ? -4.281 1.816 -1.411 1.00 95.75 86 ALA A O 1
ATOM 720 N N . PHE A 1 87 ? -4.269 -0.427 -1.323 1.00 95.75 87 PHE A N 1
ATOM 721 C CA . PHE A 1 87 ? -3.249 -0.522 -0.281 1.00 95.75 87 PHE A CA 1
ATOM 722 C C . PHE A 1 87 ? -1.929 0.125 -0.708 1.00 95.75 87 PHE A C 1
ATOM 724 O O . PHE A 1 87 ? -1.293 0.830 0.075 1.00 95.75 87 PHE A O 1
ATOM 731 N N . SER A 1 88 ? -1.530 -0.051 -1.969 1.00 95.94 88 SER A N 1
ATOM 732 C CA . SER A 1 88 ? -0.287 0.542 -2.471 1.00 95.94 88 SER A CA 1
ATOM 733 C C . SER A 1 88 ? -0.317 2.069 -2.595 1.00 95.94 88 SER A C 1
ATOM 735 O O . SER A 1 88 ? 0.726 2.713 -2.456 1.00 95.94 88 SER A O 1
ATOM 737 N N . ARG A 1 89 ? -1.501 2.684 -2.760 1.00 95.69 89 ARG A N 1
ATOM 738 C CA . ARG A 1 89 ? -1.631 4.154 -2.801 1.00 95.69 89 ARG A CA 1
ATOM 739 C C . ARG A 1 89 ? -1.124 4.824 -1.529 1.00 95.69 89 ARG A C 1
ATOM 741 O O . ARG A 1 89 ? -0.599 5.931 -1.598 1.00 95.69 89 ARG A O 1
ATOM 748 N N . LEU A 1 90 ? -1.177 4.120 -0.394 1.00 94.31 90 LEU A N 1
ATOM 749 C CA . LEU A 1 90 ? -0.688 4.613 0.896 1.00 94.31 90 LEU A CA 1
ATOM 750 C C . LEU A 1 90 ? 0.796 5.022 0.874 1.00 94.31 90 LEU A C 1
ATOM 752 O O . LEU A 1 90 ? 1.192 5.877 1.671 1.00 94.31 90 LEU A O 1
ATOM 756 N N . PHE A 1 91 ? 1.608 4.440 -0.017 1.00 93.19 91 PHE A N 1
ATOM 757 C CA . PHE A 1 91 ? 3.007 4.834 -0.208 1.00 93.19 91 PHE A CA 1
ATOM 758 C C . PHE A 1 91 ? 3.278 5.523 -1.553 1.00 93.19 91 PHE A C 1
ATOM 760 O O . PHE A 1 91 ? 4.095 6.443 -1.582 1.00 93.19 91 PHE A O 1
ATOM 767 N N . ILE A 1 92 ? 2.573 5.170 -2.634 1.00 94.94 92 ILE A N 1
ATOM 768 C CA . ILE A 1 92 ? 2.781 5.787 -3.959 1.00 94.94 92 ILE A CA 1
ATOM 769 C C . ILE A 1 92 ? 2.532 7.301 -3.913 1.00 94.94 92 ILE A C 1
ATOM 771 O O . ILE A 1 92 ? 3.358 8.076 -4.390 1.00 94.94 92 ILE A O 1
ATOM 775 N N . ASP A 1 93 ? 1.457 7.746 -3.261 1.00 92.69 93 ASP A N 1
ATOM 776 C CA . ASP A 1 93 ? 1.059 9.164 -3.282 1.00 92.69 93 ASP A CA 1
ATOM 777 C C . ASP A 1 93 ? 1.994 10.057 -2.465 1.00 92.69 93 ASP A C 1
ATOM 779 O O . ASP A 1 93 ? 1.986 11.270 -2.633 1.00 92.69 93 ASP A O 1
ATOM 783 N N . GLY A 1 94 ? 2.801 9.468 -1.579 1.00 87.75 94 GLY A N 1
ATOM 784 C CA . GLY A 1 94 ? 3.844 10.173 -0.832 1.00 87.75 94 GLY A CA 1
ATOM 785 C C . GLY A 1 94 ? 5.234 10.046 -1.450 1.00 87.75 94 GLY A C 1
ATOM 786 O O . GLY A 1 94 ? 6.212 10.245 -0.737 1.00 87.75 94 GLY A O 1
ATOM 787 N N . SER A 1 95 ? 5.334 9.608 -2.708 1.00 89.06 95 SER A N 1
ATOM 788 C CA . SER A 1 95 ? 6.610 9.314 -3.376 1.00 89.06 95 SER A CA 1
ATOM 789 C C . SER A 1 95 ? 7.005 10.321 -4.457 1.00 89.06 95 SER A C 1
ATOM 791 O O . SER A 1 95 ? 8.071 10.172 -5.047 1.00 89.06 95 SER A O 1
ATOM 793 N N . ASN A 1 96 ? 6.176 11.334 -4.726 1.00 72.50 96 ASN A N 1
ATOM 794 C CA . ASN A 1 96 ? 6.385 12.305 -5.807 1.00 72.50 96 ASN A CA 1
ATOM 795 C C . ASN A 1 96 ? 6.761 13.710 -5.295 1.00 72.50 96 ASN A C 1
ATOM 797 O O . ASN A 1 96 ? 6.440 14.712 -5.924 1.00 72.50 96 ASN A O 1
ATOM 801 N N . ASP A 1 97 ? 7.430 13.786 -4.144 1.00 69.06 97 ASP A N 1
ATOM 802 C CA . ASP A 1 97 ? 7.620 15.044 -3.405 1.00 69.06 97 ASP A CA 1
ATOM 803 C C . ASP A 1 97 ? 8.897 15.819 -3.803 1.00 69.06 97 ASP A C 1
ATOM 805 O O . ASP A 1 97 ? 9.345 16.682 -3.056 1.00 69.06 97 ASP A O 1
ATOM 809 N N . GLY A 1 98 ? 9.505 15.526 -4.962 1.00 71.81 98 GLY A N 1
ATOM 810 C CA . GLY A 1 98 ? 10.693 16.249 -5.453 1.00 71.81 98 GLY A CA 1
ATOM 811 C C . GLY A 1 98 ? 11.904 16.194 -4.510 1.00 71.81 98 GLY A C 1
ATOM 812 O O . GLY A 1 98 ? 12.693 17.129 -4.472 1.00 71.81 98 GLY A O 1
ATOM 813 N N . ALA A 1 99 ? 12.015 15.132 -3.708 1.00 80.88 99 ALA A N 1
ATOM 814 C CA . ALA A 1 99 ? 13.062 14.990 -2.702 1.00 80.88 99 ALA A CA 1
ATOM 815 C C . ALA A 1 99 ? 14.420 14.625 -3.322 1.00 80.88 99 ALA A C 1
ATOM 817 O O . ALA A 1 99 ? 14.479 13.799 -4.228 1.00 80.88 99 ALA A O 1
ATOM 818 N N . ASP A 1 100 ? 15.507 15.145 -2.744 1.00 82.88 100 ASP A N 1
ATOM 819 C CA . ASP A 1 100 ? 16.889 14.863 -3.172 1.00 82.88 100 ASP A CA 1
ATOM 820 C C . ASP A 1 100 ? 17.409 13.478 -2.745 1.00 82.88 100 ASP A C 1
ATOM 822 O O . ASP A 1 100 ? 18.495 13.061 -3.151 1.00 82.88 100 ASP A O 1
ATOM 826 N N . ARG A 1 101 ? 16.662 12.760 -1.894 1.00 87.19 101 ARG A N 1
ATOM 827 C CA . ARG A 1 101 ? 17.062 11.458 -1.343 1.00 87.19 101 ARG A CA 1
ATOM 828 C C . ARG A 1 101 ? 15.889 10.497 -1.185 1.00 87.19 101 ARG A C 1
ATOM 830 O O . ARG A 1 101 ? 14.773 10.912 -0.862 1.00 87.19 101 ARG A O 1
ATOM 837 N N . MET A 1 102 ? 16.172 9.196 -1.278 1.00 90.69 102 MET A N 1
ATOM 838 C CA . MET A 1 102 ? 15.217 8.118 -1.033 1.00 90.69 102 MET A CA 1
ATOM 839 C C . MET A 1 102 ? 14.520 8.158 0.331 1.00 90.69 102 MET A C 1
ATOM 841 O O . MET A 1 102 ? 15.017 7.662 1.349 1.00 90.69 102 MET A O 1
ATOM 845 N N . SER A 1 103 ? 13.275 8.633 0.326 1.00 90.31 103 SER A N 1
ATOM 846 C CA . SER A 1 103 ? 12.357 8.486 1.453 1.00 90.31 103 SER A CA 1
ATOM 847 C C . SER A 1 103 ? 11.782 7.064 1.544 1.00 90.31 103 SER A C 1
ATOM 849 O O . SER A 1 103 ? 11.787 6.294 0.583 1.00 90.31 103 SER A O 1
ATOM 851 N N . ARG A 1 104 ? 11.240 6.700 2.713 1.00 89.56 104 ARG A N 1
ATOM 852 C CA . ARG A 1 104 ? 10.563 5.406 2.932 1.00 89.56 104 ARG A CA 1
ATOM 853 C C . ARG A 1 104 ? 9.471 5.088 1.890 1.00 89.56 104 ARG A C 1
ATOM 855 O O . ARG A 1 104 ? 9.546 4.004 1.313 1.00 89.56 104 ARG A O 1
ATOM 862 N N . PRO A 1 105 ? 8.494 5.981 1.613 1.00 91.88 105 PRO A N 1
ATOM 863 C CA . PRO A 1 105 ? 7.481 5.708 0.594 1.00 91.88 105 PRO A CA 1
ATOM 864 C C . PRO A 1 105 ? 8.089 5.553 -0.804 1.00 91.88 105 PRO A C 1
ATOM 866 O O . PRO A 1 105 ? 7.701 4.630 -1.517 1.00 91.88 105 PRO A O 1
ATOM 869 N N . MET A 1 106 ? 9.095 6.361 -1.161 1.00 93.50 106 MET A N 1
ATOM 870 C CA . MET A 1 106 ? 9.757 6.243 -2.463 1.00 93.50 106 MET A CA 1
ATOM 871 C C . MET A 1 106 ? 10.437 4.881 -2.636 1.00 93.50 106 MET A C 1
ATOM 873 O O . MET A 1 106 ? 10.287 4.264 -3.687 1.00 93.50 106 MET A O 1
ATOM 877 N N . ARG A 1 107 ? 11.105 4.352 -1.597 1.00 93.00 107 ARG A N 1
ATOM 878 C CA . ARG A 1 107 ? 11.698 3.003 -1.649 1.00 93.00 107 ARG A CA 1
ATOM 879 C C . ARG A 1 107 ? 10.646 1.921 -1.865 1.00 93.00 107 ARG A C 1
ATOM 881 O O . ARG A 1 107 ? 10.843 1.053 -2.710 1.00 93.00 107 ARG A O 1
ATOM 888 N N . ALA A 1 108 ? 9.525 1.975 -1.142 1.00 93.69 108 ALA A N 1
ATOM 889 C CA . ALA A 1 108 ? 8.425 1.026 -1.326 1.00 93.69 108 ALA A CA 1
ATOM 890 C C . ALA A 1 108 ? 7.850 1.092 -2.755 1.00 93.69 108 ALA A C 1
ATOM 892 O O . ALA A 1 108 ? 7.643 0.057 -3.388 1.00 93.69 108 ALA A O 1
ATOM 893 N N . THR A 1 109 ? 7.676 2.303 -3.291 1.00 95.38 109 THR A N 1
ATOM 894 C CA . THR A 1 109 ? 7.230 2.551 -4.670 1.00 95.38 109 THR A CA 1
ATOM 895 C C . THR A 1 109 ? 8.209 2.000 -5.702 1.00 95.38 109 THR A C 1
ATOM 897 O O . THR A 1 109 ? 7.805 1.252 -6.590 1.00 95.38 109 THR A O 1
ATOM 900 N N . ALA A 1 110 ? 9.501 2.305 -5.571 1.00 95.62 110 ALA A N 1
ATOM 901 C CA . ALA A 1 110 ? 10.523 1.835 -6.499 1.00 95.62 110 ALA A CA 1
ATOM 902 C C . ALA A 1 110 ? 10.642 0.303 -6.487 1.00 95.62 110 ALA A C 1
ATOM 904 O O . ALA A 1 110 ? 10.734 -0.320 -7.545 1.00 95.62 110 ALA A O 1
ATOM 905 N N . ARG A 1 111 ? 10.564 -0.324 -5.304 1.00 95.50 111 ARG A N 1
ATOM 906 C CA . ARG A 1 111 ? 10.544 -1.790 -5.174 1.00 95.50 111 ARG A CA 1
ATOM 907 C C . ARG A 1 111 ? 9.310 -2.400 -5.827 1.00 95.50 111 ARG A C 1
ATOM 909 O O . ARG A 1 111 ? 9.441 -3.411 -6.509 1.00 95.50 111 ARG A O 1
ATOM 916 N N . LEU A 1 112 ? 8.132 -1.790 -5.665 1.00 96.50 112 LEU A N 1
ATOM 917 C CA . LEU A 1 112 ? 6.918 -2.251 -6.341 1.00 96.50 112 LEU A CA 1
ATOM 918 C C . LEU A 1 112 ? 7.079 -2.200 -7.867 1.00 96.50 112 LEU A C 1
ATOM 920 O O . LEU A 1 112 ? 6.800 -3.200 -8.527 1.00 96.50 112 LEU A O 1
ATOM 924 N N . ALA A 1 113 ? 7.563 -1.081 -8.417 1.00 97.56 113 ALA A N 1
ATOM 925 C CA . ALA A 1 113 ? 7.815 -0.948 -9.854 1.00 97.56 113 ALA A CA 1
ATOM 926 C C . ALA A 1 113 ? 8.796 -2.019 -10.356 1.00 97.56 113 ALA A C 1
ATOM 928 O O . ALA A 1 113 ? 8.497 -2.724 -11.320 1.00 97.56 113 ALA A O 1
ATOM 929 N N . ARG A 1 114 ? 9.923 -2.208 -9.655 1.00 97.19 114 ARG A N 1
ATOM 930 C CA . ARG A 1 114 ? 10.918 -3.232 -9.998 1.00 97.19 114 ARG A CA 1
ATOM 931 C C . ARG A 1 114 ? 10.331 -4.642 -9.972 1.00 97.19 114 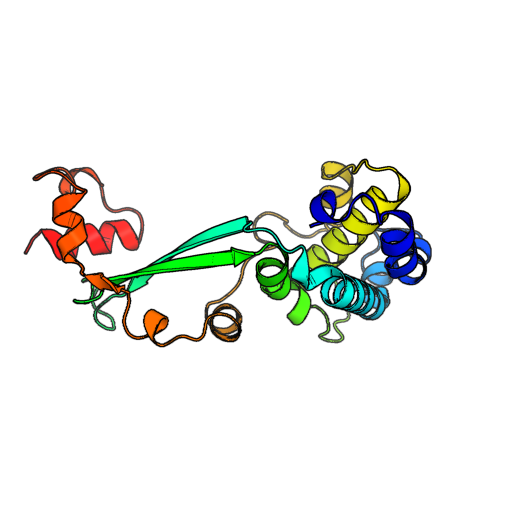ARG A C 1
ATOM 933 O O . ARG A 1 114 ? 10.554 -5.401 -10.909 1.00 97.19 114 ARG A O 1
ATOM 940 N N . CYS A 1 115 ? 9.553 -4.986 -8.944 1.00 97.06 115 CYS A N 1
ATOM 941 C CA . CYS A 1 115 ? 8.878 -6.282 -8.859 1.00 97.06 115 CYS A CA 1
ATOM 942 C C . CYS A 1 115 ? 7.926 -6.509 -10.041 1.00 97.06 115 CYS A C 1
ATOM 944 O O . CYS A 1 115 ? 7.954 -7.577 -10.645 1.00 97.06 115 CYS A O 1
ATOM 946 N N . LEU A 1 116 ? 7.085 -5.524 -10.381 1.00 97.81 116 LEU A N 1
ATOM 947 C CA . LEU A 1 116 ? 6.139 -5.638 -11.498 1.00 97.81 116 LEU A CA 1
ATOM 948 C C . LEU A 1 116 ? 6.869 -5.806 -12.837 1.00 97.81 116 LEU A C 1
ATOM 950 O O . LEU A 1 116 ? 6.485 -6.656 -13.641 1.00 97.81 116 LEU A O 1
ATOM 954 N N . TRP A 1 117 ? 7.955 -5.062 -13.043 1.00 97.62 117 TRP A N 1
ATOM 955 C CA . TRP A 1 117 ? 8.777 -5.167 -14.243 1.00 97.62 117 TRP A CA 1
ATOM 956 C C . TRP A 1 117 ? 9.516 -6.513 -14.344 1.00 97.62 117 TRP A C 1
ATOM 958 O O . TRP A 1 117 ? 9.428 -7.181 -15.374 1.00 97.62 117 TRP A O 1
ATOM 968 N N . GLU A 1 118 ? 10.185 -6.979 -13.285 1.00 96.69 118 GLU A N 1
ATOM 969 C CA . GLU A 1 118 ? 10.878 -8.280 -13.287 1.00 96.69 118 GLU A CA 1
ATOM 970 C C . GLU A 1 118 ? 9.905 -9.456 -13.507 1.00 96.69 118 GLU A C 1
ATOM 972 O O . GLU A 1 118 ? 10.180 -10.343 -14.329 1.00 96.69 118 GLU A O 1
ATOM 977 N N . LEU A 1 119 ? 8.730 -9.415 -12.860 1.00 97.44 119 LEU A N 1
ATOM 978 C CA . LEU A 1 119 ? 7.648 -10.377 -13.092 1.00 97.44 119 LEU A CA 1
ATOM 979 C C . LEU A 1 119 ? 7.171 -10.348 -14.547 1.00 97.44 119 LEU A C 1
ATOM 981 O O . LEU A 1 119 ? 7.004 -11.403 -15.152 1.00 97.44 119 LEU A O 1
ATOM 985 N N . SER A 1 120 ? 6.998 -9.163 -15.136 1.00 97.38 120 SER A N 1
ATOM 986 C CA . SER A 1 120 ? 6.560 -9.027 -16.531 1.00 97.38 120 SER A CA 1
ATOM 987 C C . SER A 1 120 ? 7.563 -9.579 -17.551 1.00 97.38 120 SER A C 1
ATOM 989 O O . SER A 1 120 ? 7.171 -10.002 -18.636 1.00 97.38 120 SER A O 1
ATOM 991 N N . ARG A 1 121 ? 8.859 -9.612 -17.205 1.00 94.62 121 ARG A N 1
ATOM 992 C CA . ARG A 1 121 ? 9.932 -10.106 -18.081 1.00 94.62 121 ARG A 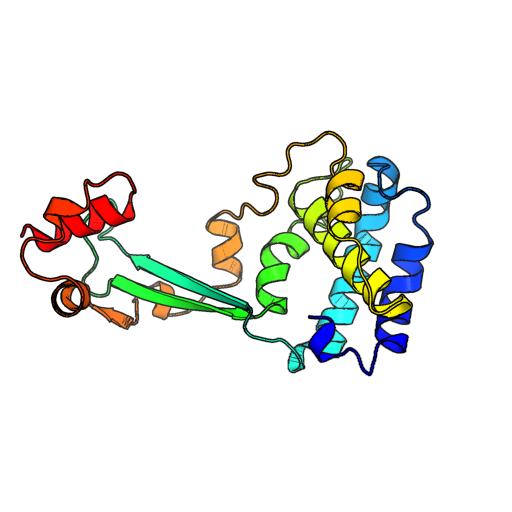CA 1
ATOM 993 C C . ARG A 1 121 ? 10.137 -11.611 -18.004 1.00 94.62 121 ARG A C 1
ATOM 995 O O . ARG A 1 121 ? 10.418 -12.230 -19.024 1.00 94.62 121 ARG A O 1
ATOM 1002 N N . SER A 1 122 ? 10.088 -12.171 -16.799 1.00 92.81 122 SER A N 1
ATOM 1003 C CA . SER A 1 122 ? 10.539 -13.546 -16.546 1.00 92.81 122 SER A CA 1
ATOM 1004 C C . SER A 1 122 ? 9.523 -14.420 -15.813 1.00 92.81 122 SER A C 1
ATOM 1006 O O . SER A 1 122 ? 9.730 -15.623 -15.697 1.00 92.81 122 SER A O 1
ATOM 1008 N N . GLY A 1 123 ? 8.446 -13.830 -15.286 1.00 92.75 123 GLY A N 1
ATOM 1009 C CA . GLY A 1 123 ? 7.505 -14.492 -14.381 1.00 92.75 123 GLY A CA 1
ATOM 1010 C C . GLY A 1 123 ? 8.062 -14.763 -12.978 1.00 92.75 123 GLY A C 1
ATOM 1011 O O . GLY A 1 123 ? 7.332 -15.269 -12.130 1.00 92.75 123 GLY A O 1
ATOM 1012 N N . ILE A 1 124 ? 9.329 -14.424 -12.708 1.00 92.06 124 ILE A N 1
ATOM 1013 C CA . ILE A 1 124 ? 10.037 -14.717 -11.456 1.00 92.06 124 ILE A CA 1
ATOM 1014 C C . ILE A 1 124 ? 10.592 -13.411 -10.871 1.00 92.06 124 ILE A C 1
ATOM 1016 O O . ILE A 1 124 ? 11.013 -12.522 -11.606 1.00 92.06 124 ILE A O 1
ATOM 1020 N N . ILE A 1 125 ? 10.618 -13.301 -9.539 1.00 93.81 125 ILE A N 1
ATOM 1021 C CA . ILE A 1 125 ? 11.236 -12.178 -8.816 1.00 93.81 125 ILE A CA 1
ATOM 1022 C C . ILE A 1 125 ? 12.161 -12.652 -7.711 1.00 93.81 125 ILE A C 1
ATOM 1024 O O . ILE A 1 125 ? 11.856 -13.597 -6.981 1.00 93.81 125 ILE A O 1
ATOM 1028 N N . ARG A 1 126 ? 13.265 -11.926 -7.526 1.00 91.06 126 ARG A N 1
ATOM 1029 C CA . ARG A 1 126 ? 14.189 -12.129 -6.405 1.00 91.06 126 ARG A CA 1
ATOM 1030 C C . ARG A 1 126 ? 13.936 -11.084 -5.326 1.00 91.06 126 ARG A C 1
ATOM 1032 O O . ARG A 1 126 ? 14.712 -10.154 -5.136 1.00 91.06 126 ARG A O 1
ATOM 1039 N N . VAL A 1 127 ? 12.828 -11.245 -4.601 1.00 90.44 127 VAL A N 1
ATOM 1040 C CA . VAL A 1 127 ? 12.350 -10.267 -3.601 1.00 90.44 127 VAL A CA 1
ATOM 1041 C C . VAL A 1 127 ? 13.421 -9.912 -2.566 1.00 90.44 127 VAL A C 1
ATOM 1043 O O . VAL A 1 127 ? 13.574 -8.743 -2.219 1.00 90.44 127 VAL A O 1
ATOM 1046 N N . ASN A 1 128 ? 14.200 -10.897 -2.109 1.00 90.62 128 ASN A N 1
ATOM 1047 C CA . ASN A 1 128 ? 15.277 -10.670 -1.143 1.00 90.62 128 ASN A CA 1
ATOM 1048 C C . ASN A 1 128 ? 16.374 -9.745 -1.690 1.00 90.62 128 ASN A C 1
ATOM 1050 O O . ASN A 1 128 ? 16.876 -8.898 -0.951 1.00 90.62 128 ASN A O 1
ATOM 1054 N N . ASP A 1 129 ? 16.716 -9.873 -2.974 1.00 91.50 129 ASP A N 1
ATOM 1055 C CA . ASP A 1 129 ? 17.730 -9.038 -3.622 1.00 91.50 129 ASP A CA 1
ATOM 1056 C C . ASP A 1 129 ? 17.202 -7.615 -3.798 1.00 91.50 129 ASP A C 1
ATOM 1058 O O . ASP A 1 129 ? 17.877 -6.660 -3.420 1.00 91.50 129 ASP A O 1
ATOM 1062 N N . ILE A 1 130 ? 15.957 -7.476 -4.269 1.00 92.94 130 ILE A N 1
ATOM 1063 C CA . ILE A 1 130 ? 15.262 -6.186 -4.396 1.00 92.94 130 ILE A CA 1
ATOM 1064 C C . ILE A 1 130 ? 15.249 -5.453 -3.048 1.00 92.94 130 ILE A C 1
ATOM 1066 O O . ILE A 1 130 ? 15.615 -4.281 -2.963 1.00 92.94 130 ILE A O 1
ATOM 1070 N N . TYR A 1 131 ? 14.870 -6.153 -1.978 1.00 89.62 131 TYR A N 1
ATOM 1071 C CA . TYR A 1 131 ? 14.769 -5.577 -0.641 1.00 89.62 131 TYR A CA 1
ATOM 1072 C C . TYR A 1 131 ? 16.127 -5.128 -0.084 1.00 89.62 131 TYR A C 1
ATOM 1074 O O . TYR A 1 131 ? 16.215 -4.064 0.529 1.00 89.62 131 TYR A O 1
ATOM 1082 N N . ARG A 1 132 ? 17.188 -5.920 -0.298 1.00 88.44 132 ARG A N 1
ATOM 1083 C CA . ARG A 1 132 ? 18.541 -5.627 0.205 1.00 88.44 132 ARG A CA 1
ATOM 1084 C C . ARG A 1 132 ? 19.249 -4.540 -0.600 1.00 88.44 132 ARG A C 1
ATOM 1086 O O . ARG A 1 132 ? 19.795 -3.619 -0.001 1.00 88.44 132 ARG A O 1
ATOM 1093 N N . GLN A 1 133 ? 19.229 -4.630 -1.930 1.00 91.56 133 GLN A N 1
ATOM 1094 C CA . GLN A 1 133 ? 19.905 -3.676 -2.820 1.00 91.56 133 GLN A CA 1
ATOM 1095 C C . GLN A 1 133 ? 19.311 -2.275 -2.676 1.00 91.56 133 GLN A C 1
ATOM 1097 O O . GLN A 1 133 ? 20.029 -1.288 -2.585 1.00 91.56 133 GLN A O 1
ATOM 1102 N N . MET A 1 134 ? 17.986 -2.189 -2.549 1.00 93.44 134 MET A N 1
ATOM 1103 C CA . MET A 1 134 ? 17.268 -0.916 -2.495 1.00 93.44 134 MET A CA 1
ATOM 1104 C C . MET A 1 134 ? 17.075 -0.410 -1.057 1.00 93.44 134 MET A C 1
ATOM 1106 O O . MET A 1 134 ? 16.049 0.198 -0.739 1.00 93.44 134 MET A O 1
ATOM 1110 N N . ALA A 1 135 ? 18.000 -0.720 -0.143 1.00 89.69 135 ALA A N 1
ATOM 1111 C CA . ALA A 1 135 ? 17.986 -0.203 1.227 1.00 89.69 135 ALA A CA 1
ATOM 1112 C C . ALA A 1 135 ? 18.623 1.196 1.328 1.00 89.69 135 ALA A C 1
ATOM 1114 O O . ALA A 1 135 ? 18.236 1.987 2.193 1.00 89.69 135 ALA A O 1
ATOM 1115 N N . PHE A 1 136 ? 19.575 1.521 0.443 1.00 89.94 136 PHE A N 1
ATOM 1116 C CA . PHE A 1 136 ? 20.282 2.814 0.392 1.00 89.94 136 PHE A CA 1
ATOM 1117 C C . PHE A 1 136 ? 20.864 3.245 1.756 1.00 89.94 136 PHE A C 1
ATOM 1119 O O . PHE A 1 136 ? 20.759 4.402 2.169 1.00 89.94 136 PHE A O 1
ATOM 1126 N N . GLY A 1 137 ? 21.396 2.279 2.514 1.00 84.12 137 GLY A N 1
ATOM 1127 C CA . GLY A 1 137 ? 21.951 2.495 3.857 1.00 84.12 137 GLY A CA 1
ATOM 1128 C C . GLY A 1 137 ? 20.921 2.795 4.957 1.00 84.12 137 GLY A C 1
ATOM 1129 O O . GLY A 1 137 ? 21.307 3.165 6.063 1.00 84.12 137 GLY A O 1
ATOM 1130 N N . ASN A 1 138 ? 19.618 2.654 4.686 1.00 84.81 138 ASN A N 1
ATOM 1131 C CA . ASN A 1 138 ? 18.555 2.894 5.662 1.00 84.81 138 ASN A CA 1
ATOM 1132 C C . ASN A 1 138 ? 18.094 1.607 6.361 1.00 84.81 138 ASN A C 1
ATOM 1134 O O . ASN A 1 138 ? 18.146 0.514 5.798 1.00 84.81 138 ASN A O 1
ATOM 1138 N N . GLN A 1 139 ? 17.534 1.758 7.566 1.00 82.94 139 GLN A N 1
ATOM 1139 C CA . GLN A 1 139 ? 16.760 0.697 8.219 1.00 82.94 139 GLN A CA 1
ATOM 1140 C C . GLN A 1 139 ? 15.479 0.395 7.430 1.00 82.94 139 GLN A C 1
ATOM 1142 O O . GLN A 1 139 ? 14.826 1.307 6.903 1.00 82.94 139 GLN A O 1
ATOM 1147 N N . THR A 1 140 ? 15.122 -0.888 7.364 1.00 80.69 140 THR A N 1
ATOM 1148 C CA . THR A 1 140 ? 14.053 -1.391 6.491 1.00 80.69 140 THR A CA 1
ATOM 1149 C C . THR A 1 140 ? 12.813 -1.905 7.244 1.00 80.69 140 THR A C 1
ATOM 1151 O O . THR A 1 140 ? 11.762 -2.090 6.640 1.00 80.69 140 THR A O 1
ATOM 1154 N N . ASP A 1 141 ? 12.884 -2.053 8.571 1.00 75.31 141 ASP A N 1
ATOM 1155 C CA . ASP A 1 141 ? 11.839 -2.616 9.448 1.00 75.31 141 ASP A CA 1
ATOM 1156 C C . ASP A 1 141 ? 10.490 -1.868 9.407 1.00 75.31 141 ASP A C 1
ATOM 1158 O O . ASP A 1 141 ? 9.436 -2.462 9.629 1.00 75.31 141 ASP A O 1
ATOM 1162 N N . LYS A 1 142 ? 10.509 -0.557 9.127 1.00 76.81 142 LYS A N 1
ATOM 1163 C CA . LYS A 1 142 ? 9.329 0.335 9.164 1.00 76.81 142 LYS A CA 1
ATOM 1164 C C . LYS A 1 142 ? 9.155 1.162 7.895 1.00 76.81 142 LYS A C 1
ATOM 1166 O O . LYS A 1 142 ? 8.717 2.317 7.950 1.00 76.81 142 LYS A O 1
ATOM 1171 N N . GLU A 1 143 ? 9.531 0.606 6.750 1.00 75.44 143 GLU A N 1
ATOM 1172 C CA . GLU A 1 143 ? 9.368 1.287 5.461 1.00 75.44 143 GLU A CA 1
ATOM 1173 C C . GLU A 1 143 ? 7.911 1.548 5.107 1.00 75.44 143 GLU A C 1
ATOM 1175 O O . GLU A 1 143 ? 7.585 2.605 4.572 1.00 75.44 143 GLU A O 1
ATOM 1180 N N . PHE A 1 144 ? 7.031 0.636 5.504 1.00 78.12 144 PHE A N 1
ATOM 1181 C CA . PHE A 1 144 ? 5.595 0.792 5.364 1.00 78.12 144 PHE A CA 1
ATOM 1182 C C . PHE A 1 144 ? 4.967 1.239 6.695 1.00 78.12 144 PHE A C 1
ATOM 1184 O O . PHE A 1 144 ? 4.247 0.501 7.361 1.00 78.12 144 PHE A O 1
ATOM 1191 N N . SER A 1 145 ? 5.286 2.467 7.113 1.00 84.00 145 SER A N 1
ATOM 1192 C CA . SER A 1 145 ? 4.635 3.135 8.247 1.00 84.00 145 SER A CA 1
ATOM 1193 C C . SER A 1 145 ? 3.798 4.305 7.743 1.00 84.00 145 SER A C 1
ATOM 1195 O O . SER A 1 145 ? 4.323 5.266 7.176 1.00 84.00 145 SER A O 1
ATOM 1197 N N . VAL A 1 146 ? 2.483 4.211 7.939 1.00 87.56 146 VAL A N 1
ATOM 1198 C CA . VAL A 1 146 ? 1.506 5.181 7.440 1.00 87.56 146 VAL A CA 1
ATOM 1199 C C . VAL A 1 146 ? 0.785 5.808 8.624 1.00 87.56 146 VAL A C 1
ATOM 1201 O O . VAL A 1 146 ? 0.221 5.112 9.465 1.00 87.56 146 VAL A O 1
ATOM 1204 N N . ASN A 1 147 ? 0.809 7.137 8.707 1.00 87.94 147 ASN A N 1
ATOM 1205 C CA . ASN A 1 147 ? 0.110 7.853 9.770 1.00 87.94 147 ASN A CA 1
ATOM 1206 C C . ASN A 1 147 ? -1.402 7.957 9.492 1.00 87.94 147 ASN A C 1
ATOM 1208 O O . ASN A 1 147 ? -1.862 7.825 8.354 1.00 87.94 147 ASN A O 1
ATOM 1212 N N . GLY A 1 148 ? -2.175 8.257 10.540 1.00 88.19 148 GLY A N 1
ATOM 1213 C CA . GLY A 1 148 ? -3.635 8.352 10.446 1.00 88.19 148 GLY A CA 1
ATOM 1214 C C . GLY A 1 148 ? -4.137 9.424 9.471 1.00 88.19 148 GLY A C 1
ATOM 1215 O O . GLY A 1 148 ? -5.187 9.240 8.863 1.00 88.19 148 GLY A O 1
ATOM 1216 N N . LEU A 1 149 ? -3.386 10.514 9.262 1.00 88.81 149 LEU A N 1
ATOM 1217 C CA . LEU A 1 149 ? -3.766 11.569 8.313 1.00 88.81 149 LEU A CA 1
ATOM 1218 C C . LEU A 1 149 ? -3.684 11.090 6.860 1.00 88.81 149 LEU A C 1
ATOM 1220 O O . LEU A 1 149 ? -4.580 11.396 6.079 1.00 88.81 149 LEU A O 1
ATOM 1224 N N . LYS A 1 150 ? -2.642 10.329 6.499 1.00 90.44 150 LYS A N 1
ATOM 1225 C CA . LYS A 1 150 ? -2.511 9.714 5.169 1.00 90.44 150 LYS A CA 1
ATOM 1226 C C . LYS A 1 150 ? -3.575 8.639 4.957 1.00 90.44 150 LYS A C 1
ATOM 1228 O O . LYS A 1 150 ? -4.241 8.644 3.931 1.00 90.44 150 LYS A O 1
ATOM 1233 N N . TRP A 1 151 ? -3.788 7.782 5.954 1.00 92.94 151 TRP A N 1
ATOM 1234 C CA . TRP A 1 151 ? -4.822 6.745 5.922 1.00 92.94 151 TRP A CA 1
ATOM 1235 C C . TRP A 1 151 ? -6.228 7.323 5.688 1.00 92.94 151 TRP A C 1
ATOM 1237 O O . TRP A 1 151 ? -6.960 6.857 4.815 1.00 92.94 151 TRP A O 1
ATOM 1247 N N . LYS A 1 152 ? -6.574 8.406 6.399 1.00 91.75 152 LYS A N 1
ATOM 1248 C CA . LYS A 1 152 ? -7.896 9.050 6.328 1.00 91.75 152 LYS A CA 1
ATOM 1249 C C . LYS A 1 152 ? -8.223 9.627 4.946 1.00 91.75 152 LYS A C 1
ATOM 1251 O O . LYS A 1 152 ? -9.393 9.839 4.661 1.00 91.75 152 LYS A O 1
ATOM 1256 N N . ARG A 1 153 ? -7.230 9.863 4.079 1.00 92.88 153 ARG A N 1
ATOM 1257 C CA . ARG A 1 153 ? -7.475 10.321 2.698 1.00 92.88 153 ARG A CA 1
ATOM 1258 C C . ARG A 1 153 ? -8.179 9.270 1.842 1.00 92.88 153 ARG A C 1
ATOM 1260 O O . ARG A 1 153 ? -8.911 9.645 0.938 1.00 92.88 153 ARG A O 1
ATOM 1267 N N . TYR A 1 154 ? -7.957 7.987 2.127 1.00 94.00 154 TYR A N 1
ATOM 1268 C CA . TYR A 1 154 ? -8.537 6.880 1.356 1.00 94.00 154 TYR A CA 1
ATOM 1269 C C . TYR A 1 154 ? -9.725 6.231 2.053 1.00 94.00 154 TYR A C 1
ATOM 1271 O O . TYR A 1 154 ? -10.570 5.638 1.392 1.00 94.00 154 TYR A O 1
ATOM 1279 N N . VAL A 1 155 ? -9.794 6.324 3.383 1.00 93.56 155 VAL A N 1
ATOM 1280 C CA . VAL A 1 155 ? -10.882 5.728 4.159 1.00 93.56 155 VAL A CA 1
ATOM 1281 C C . VAL A 1 155 ? -11.813 6.820 4.672 1.00 93.56 155 VAL A C 1
ATOM 1283 O O . VAL A 1 155 ? -11.727 7.274 5.817 1.00 93.56 155 VAL A O 1
ATOM 1286 N N . THR A 1 156 ? -12.727 7.232 3.799 1.00 89.12 156 THR A N 1
ATOM 1287 C CA . THR A 1 156 ? -13.807 8.172 4.099 1.00 89.12 156 THR A CA 1
ATOM 1288 C C . THR A 1 156 ? -15.150 7.474 3.915 1.00 89.12 156 THR A C 1
ATOM 1290 O O . THR A 1 156 ? -15.525 7.056 2.826 1.00 89.12 156 THR A O 1
ATOM 1293 N N . SER A 1 157 ? -15.876 7.290 5.012 1.00 90.56 157 SER A N 1
ATOM 1294 C CA . SER A 1 157 ? -17.207 6.684 5.014 1.00 90.56 157 SER A CA 1
ATOM 1295 C C . SER A 1 157 ? -17.910 7.063 6.309 1.00 90.56 157 SER A C 1
ATOM 1297 O O . SER A 1 157 ? -17.251 7.238 7.334 1.00 90.56 157 SER A O 1
ATOM 1299 N N . ASP A 1 158 ? -19.238 7.102 6.310 1.00 90.88 158 ASP A N 1
ATOM 1300 C CA . ASP A 1 158 ? -20.010 7.259 7.546 1.00 90.88 158 ASP A CA 1
ATOM 1301 C C . ASP A 1 158 ? -19.656 6.179 8.578 1.00 90.88 158 ASP A C 1
ATOM 1303 O O . ASP A 1 158 ? -19.643 6.454 9.779 1.00 90.88 158 ASP A O 1
ATOM 1307 N N . ARG A 1 159 ? -19.231 4.992 8.116 1.00 92.19 159 ARG A N 1
ATOM 1308 C CA . ARG A 1 159 ? -18.749 3.887 8.960 1.00 92.19 159 ARG A CA 1
ATOM 1309 C C . ARG A 1 159 ? -17.478 4.208 9.745 1.00 92.19 159 ARG A C 1
ATOM 1311 O O . ARG A 1 159 ? -17.274 3.660 10.822 1.00 92.19 159 ARG A O 1
ATOM 1318 N N . THR A 1 160 ? -16.636 5.136 9.280 1.00 89.19 160 THR A N 1
ATOM 1319 C CA . THR A 1 160 ? -15.482 5.582 10.084 1.00 89.19 160 THR A CA 1
ATOM 1320 C C . THR A 1 160 ? -15.896 6.539 11.201 1.00 89.19 160 THR A C 1
ATOM 1322 O O . THR A 1 160 ? -15.201 6.653 12.211 1.00 89.19 160 THR A O 1
ATOM 1325 N N . THR A 1 161 ? -17.050 7.197 11.060 1.00 89.75 161 THR A N 1
ATOM 1326 C CA . THR A 1 161 ? -17.627 8.060 12.099 1.00 89.75 161 THR A CA 1
ATOM 1327 C C . THR A 1 161 ? -18.473 7.257 13.080 1.00 89.75 161 THR A C 1
ATOM 1329 O O . THR A 1 161 ? -18.359 7.451 14.294 1.00 89.75 161 THR A O 1
ATOM 1332 N N . ARG A 1 162 ? -19.287 6.332 12.573 1.00 94.00 162 ARG A N 1
ATOM 1333 C CA . ARG A 1 162 ? -20.135 5.420 13.340 1.00 94.00 162 ARG A CA 1
ATOM 1334 C C . ARG A 1 162 ? -19.886 3.982 12.855 1.00 94.00 162 ARG A C 1
ATOM 1336 O O . ARG A 1 162 ? -20.536 3.572 11.897 1.00 94.00 162 ARG A O 1
ATOM 1343 N N . PRO A 1 163 ? -18.951 3.253 13.496 1.00 95.62 163 PRO A N 1
ATOM 1344 C CA . PRO A 1 163 ? -18.694 1.837 13.225 1.00 95.62 163 PRO A CA 1
ATOM 1345 C C . PRO A 1 163 ? -19.974 0.991 13.227 1.00 95.62 163 PRO A C 1
ATOM 1347 O O . PRO A 1 163 ? -20.959 1.376 13.854 1.00 95.62 163 PRO A O 1
ATOM 1350 N N . ILE A 1 164 ? -19.976 -0.142 12.526 1.00 96.06 164 ILE A N 1
ATOM 1351 C CA . ILE A 1 164 ? -21.189 -0.964 12.381 1.00 96.06 164 ILE A CA 1
ATOM 1352 C C . ILE A 1 164 ? -21.501 -1.845 13.600 1.00 96.06 164 ILE A C 1
ATOM 1354 O O . ILE A 1 164 ? -22.669 -2.153 13.839 1.00 96.06 164 ILE A O 1
ATOM 1358 N N . LEU A 1 165 ? -20.476 -2.303 14.329 1.00 96.56 165 LEU A N 1
ATOM 1359 C CA . LEU A 1 165 ? -20.657 -3.252 15.425 1.00 96.56 165 LEU A CA 1
ATOM 1360 C C . LEU A 1 165 ? -20.635 -2.547 16.783 1.00 96.56 165 LEU A C 1
ATOM 1362 O O . LEU A 1 165 ? -19.718 -1.756 17.064 1.00 96.56 165 LEU A O 1
ATOM 1366 N N . PRO A 1 166 ? -21.586 -2.885 17.670 1.00 95.88 166 PRO A N 1
ATOM 1367 C CA . PRO A 1 166 ? -21.606 -2.335 19.006 1.00 95.88 166 PRO A CA 1
ATOM 1368 C C . PRO A 1 166 ? -20.483 -2.911 19.871 1.00 95.88 166 PRO A C 1
ATOM 1370 O O . PRO A 1 166 ? -20.002 -4.020 19.640 1.00 95.88 166 PRO A O 1
ATOM 1373 N N . ARG A 1 167 ? -20.100 -2.194 20.932 1.00 94.06 167 ARG A N 1
ATOM 1374 C CA . ARG A 1 167 ? -19.113 -2.702 21.907 1.00 94.06 167 ARG A CA 1
ATOM 1375 C C . ARG A 1 167 ? -19.532 -4.009 22.591 1.00 94.06 167 ARG A C 1
ATOM 1377 O O . ARG A 1 167 ? -18.672 -4.758 23.033 1.00 94.06 167 ARG A O 1
ATOM 1384 N N . THR A 1 168 ? -20.836 -4.277 22.674 1.00 93.19 168 THR A N 1
ATOM 1385 C CA . THR A 1 168 ? -21.403 -5.453 23.350 1.00 93.19 168 THR A CA 1
ATOM 1386 C C . THR A 1 168 ? -21.066 -6.769 22.656 1.00 93.19 168 THR A C 1
ATOM 1388 O O . THR A 1 168 ? -21.077 -7.795 23.322 1.00 93.19 168 THR A O 1
ATOM 1391 N N . VAL A 1 169 ? -20.678 -6.740 21.373 1.00 94.19 169 VAL A N 1
ATOM 1392 C CA . VAL A 1 169 ? -20.186 -7.922 20.637 1.00 94.19 169 VAL A CA 1
ATOM 1393 C C . VAL A 1 169 ? -18.999 -8.589 21.338 1.00 94.19 169 VAL A C 1
ATOM 1395 O O . VAL A 1 169 ? -18.801 -9.790 21.198 1.00 94.19 169 VAL A O 1
ATOM 1398 N N . VAL A 1 170 ? -18.219 -7.848 22.134 1.00 91.06 170 VAL A N 1
ATOM 1399 C CA . VAL A 1 170 ? -17.123 -8.437 22.923 1.00 91.06 170 VAL A CA 1
ATOM 1400 C C . VAL A 1 170 ? -17.629 -9.549 23.846 1.00 91.06 170 VAL A C 1
ATOM 1402 O O . VAL A 1 170 ? -16.948 -10.560 23.977 1.00 91.06 170 VAL A O 1
ATOM 1405 N N . ASN A 1 171 ? -18.829 -9.405 24.414 1.00 88.31 171 ASN A N 1
ATOM 1406 C CA . ASN A 1 171 ? -19.418 -10.374 25.343 1.00 88.31 171 ASN A CA 1
ATOM 1407 C C . ASN A 1 171 ? -19.902 -11.652 24.637 1.00 88.31 171 ASN A C 1
ATOM 1409 O O . ASN A 1 171 ? -20.136 -12.664 25.283 1.00 88.31 171 ASN A O 1
ATOM 1413 N N . GLU A 1 172 ? -20.071 -11.607 23.313 1.00 90.81 172 GLU A N 1
ATOM 1414 C CA . GLU A 1 172 ? -20.430 -12.774 22.499 1.00 90.81 172 GLU A CA 1
ATOM 1415 C C . GLU A 1 172 ? -19.188 -13.568 22.063 1.00 90.81 172 GLU A C 1
ATOM 1417 O O . GLU A 1 172 ? -19.293 -14.738 21.706 1.00 90.81 172 GLU A O 1
ATOM 1422 N N . ILE A 1 173 ? -18.011 -12.929 22.067 1.00 89.44 173 ILE A N 1
ATOM 1423 C CA . ILE A 1 173 ? -16.752 -13.500 21.569 1.00 89.44 173 ILE A CA 1
ATOM 1424 C C . ILE A 1 173 ? -15.844 -13.948 22.717 1.00 89.44 173 ILE A C 1
ATOM 1426 O O . ILE A 1 173 ? -15.152 -14.958 22.593 1.00 89.44 173 ILE A O 1
ATOM 1430 N N . ILE A 1 174 ? -15.792 -13.177 23.805 1.00 86.88 174 ILE A N 1
ATOM 1431 C CA . ILE A 1 174 ? -14.893 -13.429 24.930 1.00 86.88 174 ILE A CA 1
ATOM 1432 C C . ILE A 1 174 ? -15.697 -13.967 26.110 1.00 86.88 174 ILE A C 1
ATOM 1434 O O . ILE A 1 174 ? -16.597 -13.297 26.604 1.00 86.88 174 ILE A O 1
ATOM 1438 N N . GLU A 1 175 ? -15.327 -15.159 26.576 1.00 86.81 175 GLU A N 1
ATOM 1439 C CA . GLU A 1 175 ? -15.921 -15.789 27.756 1.00 86.81 175 GLU A CA 1
ATOM 1440 C C . GLU A 1 175 ? -15.704 -14.964 29.036 1.00 86.81 175 GLU A C 1
ATOM 1442 O O . GLU A 1 175 ? -14.671 -14.305 29.231 1.00 86.81 175 GLU A O 1
ATOM 1447 N N . ASP A 1 176 ? -16.663 -15.066 29.957 1.00 83.19 176 ASP A N 1
ATOM 1448 C CA . ASP A 1 176 ? -16.599 -14.417 31.262 1.00 83.19 176 ASP A CA 1
ATOM 1449 C C . ASP A 1 176 ? -15.308 -14.791 32.012 1.00 83.19 176 ASP A C 1
ATOM 1451 O O . ASP A 1 176 ? -14.925 -15.956 32.127 1.00 83.19 176 ASP A O 1
ATOM 1455 N N . GLY A 1 177 ? -14.604 -13.786 32.538 1.00 83.00 177 GLY A N 1
ATOM 1456 C CA . GLY A 1 177 ? -13.355 -13.984 33.284 1.00 83.00 177 GLY A CA 1
ATOM 1457 C C . GLY A 1 177 ? -12.080 -14.099 32.430 1.00 83.00 177 GLY A C 1
ATOM 1458 O O . GLY A 1 177 ? -10.978 -14.131 32.989 1.00 83.00 177 GLY A O 1
ATOM 1459 N N . TYR A 1 178 ? -12.177 -14.138 31.094 1.00 86.56 178 TYR A N 1
ATOM 1460 C CA . TYR A 1 178 ? -10.998 -14.267 30.222 1.00 86.56 178 TYR A CA 1
ATOM 1461 C C . TYR A 1 178 ? -10.324 -12.937 29.887 1.00 86.56 178 TYR A C 1
ATOM 1463 O O . TYR A 1 178 ? -9.115 -12.910 29.653 1.00 86.56 178 TYR A O 1
ATOM 1471 N N . ILE A 1 179 ? -11.045 -11.816 29.934 1.00 85.06 179 ILE A N 1
ATOM 1472 C CA . ILE A 1 179 ? -10.453 -10.488 29.689 1.00 85.06 179 ILE A CA 1
ATOM 1473 C C . ILE A 1 179 ? -9.402 -10.140 30.747 1.00 85.06 179 ILE A C 1
ATOM 1475 O O . ILE A 1 179 ? -8.392 -9.513 30.441 1.00 85.06 179 ILE A O 1
ATOM 1479 N N . GLN A 1 180 ? -9.579 -10.614 31.979 1.00 81.56 180 GLN A N 1
ATOM 1480 C CA . GLN A 1 180 ? -8.625 -10.459 33.075 1.00 81.56 180 GLN A CA 1
ATOM 1481 C C . GLN A 1 180 ? -7.302 -11.186 32.790 1.00 81.56 180 GLN A C 1
ATOM 1483 O O . GLN A 1 180 ? -6.264 -10.808 33.329 1.00 81.56 180 GLN A O 1
ATOM 1488 N N . ARG A 1 181 ? -7.314 -12.201 31.914 1.00 82.94 181 ARG A N 1
ATOM 1489 C CA . ARG A 1 181 ? -6.115 -12.947 31.509 1.00 82.94 181 ARG A CA 1
ATOM 1490 C C . ARG A 1 181 ? -5.316 -12.247 30.409 1.00 82.94 181 ARG A C 1
ATOM 1492 O O . ARG A 1 181 ? -4.150 -12.586 30.228 1.00 82.94 181 ARG A O 1
ATOM 1499 N N . LEU A 1 182 ? -5.895 -11.261 29.712 1.00 76.62 182 LEU A N 1
ATOM 1500 C CA . LEU A 1 182 ? -5.234 -10.566 28.597 1.00 76.62 182 LEU A CA 1
ATOM 1501 C C . LEU A 1 182 ? -3.991 -9.765 29.012 1.00 76.62 182 LEU A C 1
ATOM 1503 O O . LEU A 1 182 ? -3.237 -9.393 28.124 1.00 76.62 182 LEU A O 1
ATOM 1507 N N . SER A 1 183 ? -3.759 -9.522 30.313 1.00 77.12 183 SER A N 1
ATOM 1508 C CA . SER A 1 183 ? -2.564 -8.833 30.845 1.00 77.12 183 SER A CA 1
ATOM 1509 C C . SER A 1 183 ? -2.187 -7.599 30.006 1.00 77.12 183 SER A C 1
ATOM 1511 O O . SER A 1 183 ? -1.233 -7.651 29.233 1.00 77.12 183 SER A O 1
ATOM 1513 N N . PRO A 1 184 ? -2.965 -6.504 30.089 1.00 78.12 184 PRO A N 1
ATOM 1514 C CA . PRO A 1 184 ? -3.099 -5.526 29.011 1.00 78.12 184 PRO A CA 1
ATOM 1515 C C . PRO A 1 184 ? -1.795 -4.780 28.665 1.00 78.12 184 PRO A C 1
ATOM 1517 O O . PRO A 1 184 ? -1.478 -3.739 29.244 1.00 78.12 184 PRO A O 1
ATOM 1520 N N . GLU A 1 185 ? -1.065 -5.291 27.670 1.00 77.62 185 GLU A N 1
ATOM 1521 C CA . GLU A 1 185 ? 0.197 -4.729 27.170 1.00 77.62 185 GLU A CA 1
ATOM 1522 C C . GLU A 1 185 ? -0.050 -3.685 26.070 1.00 77.62 185 GLU A C 1
ATOM 1524 O O . GLU A 1 185 ? 0.593 -2.631 26.035 1.00 77.62 185 GLU A O 1
ATOM 1529 N N . ARG A 1 186 ? -1.005 -3.944 25.164 1.00 83.56 186 ARG A N 1
ATOM 1530 C CA . ARG A 1 186 ? -1.296 -3.060 24.028 1.00 83.56 186 ARG A CA 1
ATOM 1531 C C . ARG A 1 186 ? -2.528 -2.203 24.287 1.00 83.56 186 ARG A C 1
ATOM 1533 O O . ARG A 1 186 ? -3.393 -2.511 25.102 1.00 83.56 186 ARG A O 1
ATOM 1540 N N . ARG A 1 187 ? -2.636 -1.100 23.535 1.00 86.88 187 ARG A N 1
ATOM 1541 C CA . ARG A 1 187 ? -3.736 -0.128 23.688 1.00 86.88 187 ARG A CA 1
ATOM 1542 C C . ARG A 1 187 ? -5.119 -0.764 23.565 1.00 86.88 187 ARG A C 1
ATOM 1544 O O . ARG A 1 187 ? -6.026 -0.355 24.277 1.00 86.88 187 ARG A O 1
ATOM 1551 N N . PHE A 1 188 ? -5.287 -1.725 22.658 1.00 90.12 188 PHE A N 1
ATOM 1552 C CA . PHE A 1 188 ? -6.582 -2.373 22.481 1.00 90.12 188 PHE A CA 1
ATOM 1553 C C . PHE A 1 188 ? -6.927 -3.295 23.657 1.00 90.12 188 PHE A C 1
ATOM 1555 O O . PHE A 1 188 ? -8.046 -3.229 24.156 1.00 90.12 188 PHE A O 1
ATOM 1562 N N . ASP A 1 189 ? -5.954 -4.048 24.174 1.00 88.88 189 ASP A N 1
ATOM 1563 C CA . ASP A 1 189 ? -6.125 -4.897 25.359 1.00 88.88 189 ASP A CA 1
ATOM 1564 C C . ASP A 1 189 ? -6.557 -4.061 26.572 1.00 88.88 189 ASP A C 1
ATOM 1566 O O . ASP A 1 189 ? -7.494 -4.421 27.283 1.00 88.88 189 ASP A O 1
ATOM 1570 N N . GLN A 1 190 ? -5.935 -2.890 26.760 1.00 88.31 190 GLN A N 1
ATOM 1571 C CA . GLN A 1 190 ? -6.347 -1.918 27.780 1.00 88.31 190 GLN A CA 1
ATOM 1572 C C . GLN A 1 190 ? -7.797 -1.471 27.567 1.00 88.31 190 GLN A C 1
ATOM 1574 O O . GLN A 1 190 ? -8.593 -1.470 28.504 1.00 88.31 190 GLN A O 1
ATOM 1579 N N . THR A 1 191 ? -8.162 -1.117 26.334 1.00 91.62 191 THR A N 1
ATOM 1580 C CA . THR A 1 191 ? -9.527 -0.710 25.987 1.00 91.62 191 THR A CA 1
ATOM 1581 C C . THR A 1 191 ? -10.561 -1.802 26.282 1.00 91.62 191 THR A C 1
ATOM 1583 O O . THR A 1 191 ? -11.620 -1.492 26.831 1.00 91.62 191 THR A O 1
ATOM 1586 N N . LEU A 1 192 ? -10.263 -3.067 25.974 1.00 90.62 192 LEU A N 1
ATOM 1587 C CA . LEU A 1 192 ? -11.129 -4.202 26.307 1.00 90.62 192 LEU A CA 1
ATOM 1588 C C . LEU A 1 192 ? -11.269 -4.365 27.823 1.00 90.62 192 LEU A C 1
ATOM 1590 O O . LEU A 1 192 ? -12.387 -4.408 28.335 1.00 90.62 192 LEU A O 1
ATOM 1594 N N . HIS A 1 193 ? -10.142 -4.362 28.537 1.00 88.44 193 HIS A N 1
ATOM 1595 C CA . HIS A 1 193 ? -10.098 -4.492 29.990 1.00 88.44 193 HIS A CA 1
ATOM 1596 C C . HIS A 1 193 ? -10.960 -3.435 30.696 1.00 88.44 193 HIS A C 1
ATOM 1598 O O . HIS A 1 193 ? -11.784 -3.774 31.541 1.00 88.44 193 HIS A O 1
ATOM 1604 N N . PHE A 1 194 ? -10.837 -2.158 30.316 1.00 86.38 194 PHE A N 1
ATOM 1605 C CA . PHE A 1 194 ? -11.628 -1.078 30.920 1.00 86.38 194 PHE A CA 1
ATOM 1606 C C . PHE A 1 194 ? -13.100 -1.067 30.503 1.00 86.38 194 PHE A C 1
ATOM 1608 O O . PHE A 1 194 ? -13.924 -0.512 31.228 1.00 86.38 194 PHE A O 1
ATOM 1615 N N . THR A 1 195 ? -13.436 -1.619 29.335 1.00 85.44 195 THR A N 1
ATOM 1616 C CA . THR A 1 195 ? -14.823 -1.613 28.856 1.00 85.44 195 THR A CA 1
ATOM 1617 C C . T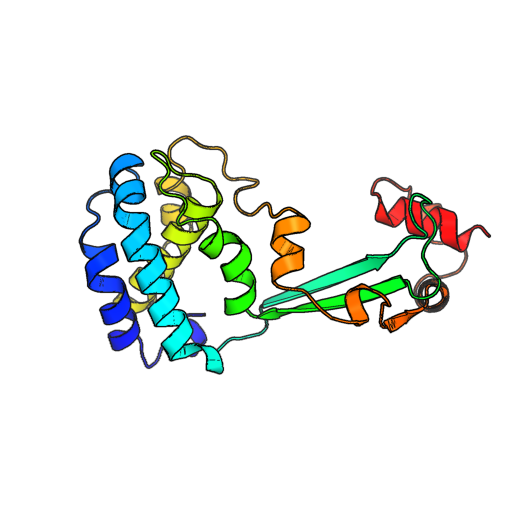HR A 1 195 ? -15.655 -2.706 29.515 1.00 85.44 195 THR A C 1
ATOM 1619 O O . THR A 1 195 ? -16.805 -2.441 29.832 1.00 85.44 195 THR A O 1
ATOM 1622 N N . VAL A 1 196 ? -15.095 -3.902 29.723 1.00 80.94 196 VAL A N 1
ATOM 1623 C CA . VAL A 1 196 ? -15.870 -5.069 30.189 1.00 80.94 196 VAL A CA 1
ATOM 1624 C C . VAL A 1 196 ? -15.884 -5.226 31.715 1.00 80.94 196 VAL A C 1
ATOM 1626 O O . VAL A 1 196 ? -16.743 -5.905 32.258 1.00 80.94 196 VAL A O 1
ATOM 1629 N N . GLN A 1 197 ? -14.984 -4.564 32.448 1.00 69.31 197 GLN A N 1
ATOM 1630 C CA . GLN A 1 197 ? -15.014 -4.556 33.922 1.00 69.31 197 GLN A CA 1
ATOM 1631 C C . GLN A 1 197 ? -16.121 -3.684 34.546 1.00 69.31 197 GLN A C 1
ATOM 1633 O O . GLN A 1 197 ? -16.172 -3.560 35.770 1.00 69.31 197 GLN A O 1
ATOM 1638 N N . ARG A 1 198 ? -16.980 -3.055 33.741 1.00 56.91 198 ARG A N 1
ATOM 1639 C CA . ARG A 1 198 ? -18.136 -2.272 34.196 1.00 56.91 198 ARG A CA 1
ATOM 1640 C C . ARG A 1 198 ? -19.413 -2.841 33.613 1.00 56.91 198 ARG A C 1
ATOM 1642 O O . ARG A 1 198 ? -20.413 -2.823 34.357 1.00 56.91 198 ARG A O 1
#

Radius of gyration: 21.04 Å; chains: 1; bounding box: 44×32×57 Å

Sequence (198 aa):
MFDAVKDHSRHVREIFEEACSSIQMWDNDYEVTHKMPLLCNSINAFQREYYQHQKPLLMQTIWKTQGKSPMLADQAFDIVVWSDYAFSRLFIDGSNDGADRMSRPMRATARLARCLWELSRSGIIRVNDIYRQMAFGNQTDKEFSVNGLKWKRYVTSDRTTRPILPRTVVNEIIEDGYIQRLSPERRFDQTLHFTVQR

pLDDT: mean 91.8, std 6.6, range [56.91, 98.62]

InterPro domains:
  IPR019044 Restriction endonuclease, type II, HindVP [PF09519] (3-195)

Secondary structure (DSSP, 8-state):
-GGGGGGGHHHHHHHHHHHHHT-S-TT-HHHHHHHHHHHHHHHHHHHHHHGGG--EEEEEEEEEESTTSSSEEEEEEEEEEEEHHHHHHHHHTTS-S--SS--HHHHHHHHHHHHHHHHHHHS---HHHHHHHTTTTS--TTSS---HHHHHTT--SHHHHS-SEEGGGHHHHS-TT-GGGGTT-SHHHHHHHHHHT-

Foldseek 3Di:
DCVLVVVVLVVLLVLLVVLPVQQPALLDFQRLLVSLVSLLSSLVVVCVVCVVSWDFDDKDKFFDADVPDLAGDQQTIAIDTDTPSRLLCLLSVVQPPSDSGDDLSVLSSSLVSVQSNVCSVPVDDPSVCSQVSSCNPHDRPPSPDGDPVSVCVSDDDVCVVGPDDGPCVCPVVDDPPCLVVLPDPDSNSSNNNVHPVD

Organism: NCBI:txid154046